Protein 5UFK (pdb70)

Sequence (256 aa):
AEQYHSQVVGIGYIARCMQTIDPENNLKKIREDYQDVLIWAEKNYRFEEILEASKSGKCPNDLDALSRRSLILQELLRLVSSISPFKMKLDLIESQYEKMKQHVNLWKSDYHVLNQLNQLTDYLKNAAPTPKNNFLRAMTSVLQMQIAQYGITEDNEGINQQLFLGLHLLAMANEKIDEQYHLFGYVKDQPEESPFEGILPAEDQKILVKTMIDYAMPKLSSKVLQDKLSALSSSDVLTTLLDSIDRIVKENEKLNA

Radius of gyration: 25.12 Å; Cα contacts (8 Å, |Δi|>4): 231; chains: 1; bounding box: 39×68×70 Å

Nearest PDB structures (foldseek):
  9brc-assembly1_S  TM=9.512E-01  e=1.313E-27  Legionella pneumophila subsp. pneumophila
  6vq6-assembly1_S  TM=9.452E-01  e=6.345E-23  Legionella pneumophila subsp. pneumophila str. Philadelphia 1
  7u8q-assembly1_Q  TM=9.506E-01  e=1.187E-21  Legionella pneumophila
  7u8r-assembly1_S  TM=9.481E-01  e=1.418E-21  Legionella pneumophila
  7u8r-assembly1_R  TM=9.391E-01  e=6.741E-20  Legionella pneumophila

GO terms:
  GO:0005515 protein binding (F, IPI)
  GO:0141159 symbiont-mediated suppression of host phagosome acidification (P, EXP)

Structure (mmCIF, N/CA/C/O backbone):
data_5UFK
#
_entry.id   5UFK
#
_cell.length_a   52.960
_cell.length_b   52.960
_cell.length_c   127.440
_cell.angle_alpha   90.00
_cell.angle_beta   90.00
_cell.angle_gamma   90.00
#
_symmetry.space_group_name_H-M   'P 43'
#
loop_
_entity.id
_entity.type
_entity.pdbx_description
1 polymer 'effector protein SidK'
2 non-polymer GLYCEROL
3 water water
#
loop_
_atom_site.group_PDB
_atom_site.id
_atom_site.type_symbol
_atom_site.label_atom_id
_atom_site.label_alt_id
_atom_site.label_comp_id
_atom_site.label_asym_id
_atom_site.label_entity_id
_atom_site.label_seq_id
_atom_site.pdbx_PDB_ins_code
_atom_site.Cartn_x
_atom_site.Cartn_y
_atom_site.Cartn_z
_atom_site.occupancy
_atom_site.B_iso_or_equiv
_atom_site.auth_seq_id
_atom_site.auth_comp_id
_atom_site.auth_asym_id
_atom_site.auth_atom_id
_atom_site.pdbx_PDB_model_num
ATOM 1 N N . ALA A 1 3 ? 4.663 7.666 49.351 1.00 78.56 0 ALA A N 1
ATOM 2 C CA . ALA A 1 3 ? 5.608 6.680 48.838 1.00 82.90 0 ALA A CA 1
ATOM 3 C C . ALA A 1 3 ? 6.832 7.367 48.246 1.00 84.06 0 ALA A C 1
ATOM 4 O O . ALA A 1 3 ? 7.890 7.419 48.875 1.00 86.38 0 ALA A O 1
ATOM 6 N N . GLU A 1 4 ? 6.682 7.895 47.028 1.00 80.54 16 GLU A N 1
ATOM 7 C CA . GLU A 1 4 ? 7.755 8.670 46.417 1.00 71.98 16 GLU A CA 1
ATOM 8 C C . GLU A 1 4 ? 8.034 9.958 47.178 1.00 65.99 16 GLU A C 1
ATOM 9 O O . GLU A 1 4 ? 9.098 10.558 46.989 1.00 58.92 16 GLU A O 1
ATOM 11 N N . GLN A 1 5 ? 7.099 10.398 48.024 1.00 64.21 17 GLN A N 1
ATOM 12 C CA . GLN A 1 5 ? 7.347 11.562 48.864 1.00 59.99 17 GLN A CA 1
ATOM 13 C C . GLN A 1 5 ? 8.400 11.268 49.924 1.00 54.66 17 GLN A C 1
ATOM 14 O O . GLN A 1 5 ? 9.195 12.150 50.267 1.00 54.13 17 GLN A O 1
ATOM 16 N N . TYR A 1 6 ? 8.428 10.036 50.441 1.00 55.67 18 TYR A N 1
ATOM 17 C CA . TYR A 1 6 ? 9.394 9.675 51.475 1.00 56.17 18 TYR A CA 1
ATOM 18 C C . TYR A 1 6 ? 10.822 9.759 50.951 1.00 56.13 18 TYR A C 1
ATOM 19 O O . TYR A 1 6 ? 11.698 10.350 51.593 1.00 54.60 18 TYR A O 1
ATOM 28 N N . HIS A 1 7 ? 11.081 9.157 49.788 1.00 54.62 19 HIS A N 1
ATOM 29 C CA . HIS A 1 7 ? 12.433 9.181 49.241 1.00 51.82 19 HIS A CA 1
ATOM 30 C C . HIS A 1 7 ? 12.831 10.583 48.796 1.00 48.58 19 HIS A C 1
ATOM 31 O O . HIS A 1 7 ? 14.025 10.909 48.772 1.00 46.74 19 HIS A O 1
ATOM 38 N N . SER A 1 8 ? 11.854 11.426 48.450 1.00 48.43 20 SER A N 1
ATOM 39 C CA . SER A 1 8 ? 12.149 12.834 48.211 1.00 46.49 20 SER A CA 1
ATOM 40 C C . SER A 1 8 ? 12.597 13.528 49.490 1.00 44.51 20 SER A C 1
ATOM 41 O O . SER A 1 8 ? 13.455 14.418 49.442 1.00 39.16 20 SER A O 1
ATOM 44 N N . GLN A 1 9 ? 12.031 13.139 50.637 1.00 45.65 21 GLN A N 1
ATOM 45 C CA . GLN A 1 9 ? 12.510 13.666 51.911 1.00 43.62 21 GLN A CA 1
ATOM 46 C C . GLN A 1 9 ? 13.929 13.195 52.203 1.00 40.88 21 GLN A C 1
ATOM 47 O O . GLN A 1 9 ? 14.746 13.958 52.731 1.00 46.78 21 GLN A O 1
ATOM 53 N N . VAL A 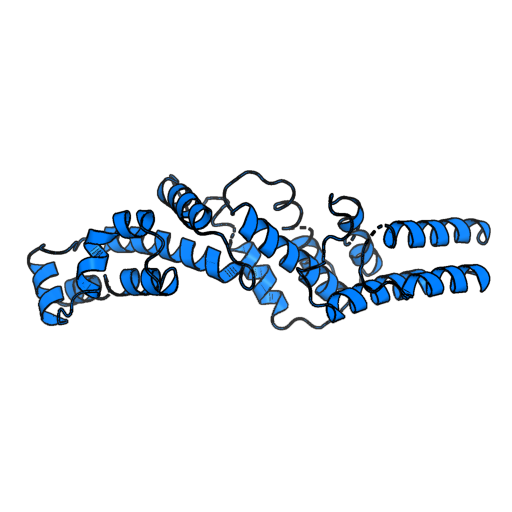1 10 ? 14.234 11.936 51.876 1.00 40.69 22 VAL A N 1
ATOM 54 C CA . VAL A 1 10 ? 15.587 11.417 52.066 1.00 40.37 22 VAL A CA 1
ATOM 55 C C . VAL A 1 10 ? 16.590 12.253 51.280 1.00 39.56 22 VAL A C 1
ATOM 56 O O . VAL A 1 10 ? 17.631 12.664 51.808 1.00 36.42 22 VAL A O 1
ATOM 60 N N . VAL A 1 11 ? 16.288 12.520 50.007 1.00 36.70 23 VAL A N 1
ATOM 61 C CA . VAL A 1 11 ? 17.165 13.355 49.191 1.00 36.50 23 VAL A CA 1
ATOM 62 C C . VAL A 1 11 ? 17.329 14.731 49.823 1.00 40.42 23 VAL A C 1
ATOM 63 O O . VAL A 1 11 ? 18.438 15.279 49.877 1.00 41.00 23 VAL A O 1
ATOM 67 N N . GLY A 1 12 ? 16.236 15.305 50.315 1.00 36.91 24 GLY A N 1
ATOM 68 C CA . GLY A 1 12 ? 16.283 16.605 50.956 1.00 32.90 24 GLY A CA 1
ATOM 69 C C . GLY A 1 12 ? 17.158 16.614 52.192 1.00 31.41 24 GLY A C 1
ATOM 70 O O . GLY A 1 12 ? 17.957 17.528 52.392 1.00 29.24 24 GLY A O 1
ATOM 82 N N . ILE A 1 14 ? 19.533 14.461 52.936 1.00 39.44 26 ILE A N 1
ATOM 83 C CA . ILE A 1 14 ? 20.907 14.232 52.509 1.00 36.84 26 ILE A CA 1
ATOM 84 C C . ILE A 1 14 ? 21.544 15.563 52.118 1.00 37.80 26 ILE A C 1
ATOM 85 O O . ILE A 1 14 ? 22.647 15.885 52.563 1.00 36.47 26 ILE A O 1
ATOM 90 N N . GLY A 1 15 ? 20.836 16.341 51.296 1.00 35.12 27 GLY A N 1
ATOM 91 C CA . GLY A 1 15 ? 21.355 17.638 50.894 1.00 35.31 27 GLY A CA 1
ATOM 92 C C . GLY A 1 15 ? 21.469 18.611 52.053 1.00 36.37 27 GLY A C 1
ATOM 93 O O . GLY A 1 15 ? 22.418 19.399 52.123 1.00 32.14 27 GLY A O 1
ATOM 94 N N . TYR A 1 16 ? 20.505 18.574 52.976 1.00 26.11 28 TYR A N 1
ATOM 95 C CA . TYR A 1 16 ? 20.546 19.467 54.131 1.00 27.80 28 TYR A CA 1
ATOM 96 C C . TYR A 1 16 ? 21.779 19.198 54.985 1.00 28.98 28 TYR A C 1
ATOM 97 O O . TYR A 1 16 ? 22.433 20.135 55.459 1.00 26.51 28 TYR A O 1
ATOM 106 N N . ILE A 1 17 ? 22.114 17.920 55.186 1.00 28.01 29 ILE A N 1
ATOM 107 C CA . ILE A 1 17 ? 23.318 17.566 55.934 1.00 30.35 29 ILE A CA 1
ATOM 108 C C . ILE A 1 17 ? 24.557 18.082 55.216 1.00 31.85 29 ILE A C 1
ATOM 109 O O . ILE A 1 17 ? 25.454 18.672 55.830 1.00 31.50 29 ILE A O 1
ATOM 114 N N . ALA A 1 18 ? 24.624 17.865 53.900 1.00 29.86 30 ALA A N 1
ATOM 115 C CA . ALA A 1 18 ? 25.778 18.323 53.137 1.00 27.16 30 ALA A CA 1
ATOM 116 C C . ALA A 1 18 ? 25.916 19.837 53.201 1.00 29.43 30 ALA A C 1
ATOM 117 O O . ALA A 1 18 ? 27.023 20.359 53.374 1.00 28.74 30 ALA A O 1
ATOM 119 N N . ARG A 1 19 ? 24.801 20.560 53.063 1.00 31.03 31 ARG A N 1
ATOM 120 C CA . ARG A 1 19 ? 24.855 22.017 53.132 1.00 30.60 31 ARG A CA 1
ATOM 121 C C . ARG A 1 19 ? 25.302 22.482 54.512 1.00 28.81 31 ARG A C 1
ATOM 122 O O . ARG A 1 19 ? 26.036 23.470 54.635 1.00 27.00 31 ARG A O 1
ATOM 130 N N . CYS A 1 20 ? 24.882 21.771 55.560 1.00 31.64 32 CYS A N 1
ATOM 131 C CA . CYS A 1 20 ? 25.372 22.065 56.902 1.00 29.06 32 CYS A CA 1
ATOM 132 C C . CYS A 1 20 ? 26.884 21.889 56.975 1.00 32.55 32 CYS A C 1
ATOM 133 O O . CYS A 1 20 ? 27.597 22.744 57.513 1.00 27.87 32 CYS A O 1
ATOM 136 N N . MET A 1 21 ? 27.394 20.787 56.415 1.00 30.22 33 MET A N 1
ATOM 137 C CA . MET A 1 21 ? 28.835 20.558 56.414 1.00 32.94 33 MET A CA 1
ATOM 138 C C . MET A 1 21 ? 29.561 21.626 55.605 1.00 36.78 33 MET A C 1
ATOM 139 O O . MET A 1 21 ? 30.627 22.105 56.009 1.00 40.58 33 MET A O 1
ATOM 144 N N . GLN A 1 22 ? 28.993 22.017 54.460 1.00 33.40 34 GLN A N 1
ATOM 145 C CA . GLN A 1 22 ? 29.610 23.059 53.645 1.00 34.23 34 GLN A CA 1
ATOM 146 C C . GLN A 1 22 ? 29.613 24.405 54.358 1.00 36.97 34 GLN A C 1
ATOM 147 O O . GLN A 1 22 ? 30.545 25.198 54.175 1.00 40.28 34 GLN A O 1
ATOM 153 N N . THR A 1 23 ? 28.583 24.685 55.159 1.00 29.93 35 THR A N 1
ATOM 154 C CA . THR A 1 23 ? 28.556 25.936 55.910 1.00 31.03 35 THR A CA 1
ATOM 155 C C . THR A 1 23 ? 29.593 25.921 57.027 1.00 37.89 35 THR A C 1
ATOM 156 O O . THR A 1 23 ? 30.262 26.931 57.275 1.00 34.88 35 THR A O 1
ATOM 160 N N . ILE A 1 24 ? 29.747 24.780 57.701 1.00 39.61 36 ILE A N 1
ATOM 161 C CA . ILE A 1 24 ? 30.727 24.673 58.776 1.00 36.65 36 ILE A CA 1
ATOM 162 C C . ILE A 1 24 ? 32.145 24.737 58.224 1.00 40.17 36 ILE A C 1
ATOM 163 O O . ILE A 1 24 ? 33.012 25.420 58.781 1.00 35.35 36 ILE A O 1
ATOM 168 N N . ASP A 1 25 ? 32.401 24.035 57.120 1.00 39.20 37 ASP A N 1
ATOM 169 C CA . ASP A 1 25 ? 33.759 23.711 56.681 1.00 39.21 37 ASP A CA 1
ATOM 170 C C . ASP A 1 25 ? 33.840 23.791 55.161 1.00 39.09 37 ASP A C 1
ATOM 171 O O . ASP A 1 25 ? 34.000 22.776 54.474 1.00 39.39 37 ASP A O 1
ATOM 176 N N . PRO A 1 26 ? 33.739 24.999 54.596 1.00 39.70 38 PRO A N 1
ATOM 177 C CA . PRO A 1 26 ? 33.754 25.118 53.128 1.00 41.71 38 PRO A CA 1
ATOM 178 C C . PRO A 1 26 ? 35.078 24.730 52.494 1.00 46.95 38 PRO A C 1
ATOM 179 O O . PRO A 1 26 ? 35.090 24.357 51.314 1.00 45.64 38 PRO A O 1
ATOM 183 N N . GLU A 1 27 ? 36.186 24.792 53.230 1.00 47.13 39 GLU A N 1
ATOM 184 C CA . GLU A 1 27 ? 37.503 24.500 52.683 1.00 46.50 39 GLU A CA 1
ATOM 185 C C . GLU A 1 27 ? 37.942 23.060 52.925 1.00 46.73 39 GLU A C 1
ATOM 186 O O . GLU A 1 27 ? 39.100 22.724 52.652 1.00 47.52 39 GLU A O 1
ATOM 192 N N . ASN A 1 28 ? 37.049 22.208 53.439 1.00 45.23 40 ASN A N 1
ATOM 193 C CA . ASN A 1 28 ? 37.307 20.773 53.591 1.00 52.99 40 ASN A CA 1
ATOM 194 C C . ASN A 1 28 ? 38.476 20.500 54.537 1.00 55.98 40 ASN A C 1
ATOM 195 O O . ASN A 1 28 ? 39.379 19.719 54.232 1.00 61.32 40 ASN A O 1
ATOM 200 N N . ASN A 1 29 ? 38.445 21.137 55.706 1.00 51.72 41 ASN A N 1
ATOM 201 C CA . ASN A 1 29 ? 39.505 20.966 56.693 1.00 46.79 41 ASN A CA 1
ATOM 202 C C . ASN A 1 29 ? 39.173 19.947 57.773 1.00 44.37 41 ASN A C 1
ATOM 203 O O . ASN A 1 29 ? 40.093 19.358 58.349 1.00 49.76 41 ASN A O 1
ATOM 208 N N . LEU A 1 30 ? 37.891 19.719 58.063 1.00 42.81 42 LEU A N 1
ATOM 209 C CA . LEU A 1 30 ? 37.487 18.841 59.165 1.00 43.96 42 LEU A CA 1
ATOM 210 C C . LEU A 1 30 ? 37.380 17.409 58.650 1.00 41.35 42 LEU A C 1
ATOM 211 O O . LEU A 1 30 ? 36.294 16.862 58.445 1.00 40.93 42 LEU A O 1
ATOM 216 N N . LYS A 1 31 ? 38.548 16.787 58.461 1.00 43.04 43 LYS A N 1
ATOM 217 C CA . LYS A 1 31 ? 38.599 15.461 57.852 1.00 48.45 43 LYS A CA 1
ATOM 218 C C . LYS A 1 31 ? 37.901 14.416 58.715 1.00 50.68 43 LYS A C 1
ATOM 219 O O . LYS A 1 31 ? 37.278 13.486 58.190 1.00 50.97 43 LYS A O 1
ATOM 225 N N . LYS A 1 32 ? 37.994 14.547 60.042 1.00 52.51 44 LYS A N 1
ATOM 226 C CA . LYS A 1 32 ? 37.397 13.544 60.920 1.00 51.27 44 LYS A CA 1
ATOM 227 C C . LYS A 1 32 ? 35.874 13.605 60.886 1.00 46.94 44 LYS A C 1
ATOM 228 O O . LYS A 1 32 ? 35.208 12.565 60.824 1.00 48.48 44 LYS A O 1
ATOM 234 N N . ILE A 1 33 ? 35.303 14.811 60.923 1.00 43.30 45 ILE A N 1
ATOM 235 C CA . ILE A 1 33 ? 33.849 14.936 60.889 1.00 40.88 45 ILE A CA 1
ATOM 236 C C . ILE A 1 33 ? 33.309 14.515 59.527 1.00 43.05 45 ILE A C 1
ATOM 237 O O . ILE A 1 33 ? 32.300 13.804 59.438 1.00 43.18 45 ILE A O 1
ATOM 242 N N . ARG A 1 34 ? 33.967 14.947 58.448 1.00 41.26 46 ARG A N 1
ATOM 243 C CA . ARG A 1 34 ? 33.546 14.538 57.112 1.00 40.58 46 ARG A CA 1
ATOM 244 C C . ARG A 1 34 ? 33.669 13.033 56.924 1.00 44.80 46 ARG A C 1
ATOM 245 O O . ARG A 1 34 ? 32.886 12.435 56.179 1.00 44.36 46 ARG A O 1
ATOM 253 N N . GLU A 1 35 ? 34.639 12.408 57.594 1.00 50.87 47 GLU A N 1
ATOM 254 C CA . GLU A 1 35 ? 34.758 10.955 57.559 1.00 56.74 47 GLU A CA 1
ATOM 255 C C . GLU A 1 35 ? 33.525 10.288 58.158 1.00 55.31 47 GLU A C 1
ATOM 256 O O . GLU A 1 35 ? 33.060 9.257 57.657 1.00 50.59 47 GLU A O 1
ATOM 262 N N . ASP A 1 36 ? 32.973 10.873 59.226 1.00 52.97 48 ASP A N 1
ATOM 263 C CA . ASP A 1 36 ? 31.773 10.318 59.844 1.00 54.68 48 ASP A CA 1
ATOM 264 C C . ASP A 1 36 ? 30.557 10.439 58.936 1.00 51.29 48 ASP A C 1
ATOM 265 O O . ASP A 1 36 ? 29.617 9.645 59.054 1.00 53.25 48 ASP A O 1
ATOM 270 N N . TYR A 1 37 ? 30.554 11.415 58.029 1.00 46.47 49 TYR A N 1
ATOM 271 C CA . TYR A 1 37 ? 29.403 11.694 57.180 1.00 46.50 49 TYR A CA 1
ATOM 272 C C . TYR A 1 37 ? 29.659 11.389 55.709 1.00 46.72 49 TYR A C 1
ATOM 273 O O . TYR A 1 37 ? 28.865 11.805 54.859 1.00 50.61 49 TYR A O 1
ATOM 282 N N . GLN A 1 38 ? 30.739 10.672 55.384 1.00 48.02 50 GLN A N 1
ATOM 283 C CA . GLN A 1 38 ? 31.104 10.500 53.979 1.00 50.15 50 GLN A CA 1
ATOM 284 C C . GLN A 1 38 ? 30.061 9.707 53.204 1.00 44.69 50 GLN A C 1
ATOM 285 O O . GLN A 1 38 ? 29.912 9.908 51.993 1.00 46.72 50 GLN A O 1
ATOM 291 N N . ASP A 1 39 ? 29.331 8.810 53.870 1.00 40.07 51 ASP A N 1
ATOM 292 C CA . ASP A 1 39 ? 28.264 8.085 53.191 1.00 43.17 51 ASP A CA 1
ATOM 293 C C . ASP A 1 39 ? 27.127 9.004 52.760 1.00 43.88 51 ASP A C 1
ATOM 294 O O . ASP A 1 39 ? 26.388 8.660 51.832 1.00 51.29 51 ASP A O 1
ATOM 299 N N . VAL A 1 40 ? 26.976 10.159 53.404 1.00 35.98 52 VAL A N 1
ATOM 300 C CA . VAL A 1 40 ? 25.971 11.142 53.005 1.00 32.61 52 VAL A CA 1
ATOM 301 C C . VAL A 1 40 ? 26.554 12.173 52.047 1.00 33.57 52 VAL A C 1
ATOM 302 O O . VAL A 1 40 ? 25.956 12.487 51.014 1.00 32.34 52 VAL A O 1
ATOM 306 N N . LEU A 1 41 ? 27.735 12.705 52.375 1.00 33.75 53 LEU A N 1
ATOM 307 C CA . LEU A 1 41 ? 28.293 13.821 51.617 1.00 31.16 53 LEU A CA 1
ATOM 308 C C . LEU A 1 41 ? 28.607 13.439 50.177 1.00 37.38 53 LEU A C 1
ATOM 309 O O . LEU A 1 41 ? 28.572 14.298 49.290 1.00 36.57 53 LEU A O 1
ATOM 314 N N . ILE A 1 42 ? 28.914 12.163 49.923 1.00 39.69 54 ILE A N 1
ATOM 315 C CA . ILE A 1 42 ? 29.357 11.757 48.592 1.00 41.37 54 ILE A CA 1
ATOM 316 C C . ILE A 1 42 ? 28.281 12.034 47.548 1.00 42.81 54 ILE A C 1
ATOM 317 O O . ILE A 1 42 ? 28.593 12.352 46.393 1.00 40.90 54 ILE A O 1
ATOM 322 N N . TRP A 1 43 ? 27.006 11.953 47.935 1.00 43.77 55 TRP A N 1
ATOM 323 C CA . TRP A 1 43 ? 25.916 12.150 46.989 1.00 47.00 55 TRP A CA 1
ATOM 324 C C . TRP A 1 43 ? 25.704 13.612 46.625 1.00 46.25 55 TRP A C 1
ATOM 325 O O . TRP A 1 43 ? 24.990 13.893 45.657 1.00 39.12 55 TRP A O 1
ATOM 336 N N . ALA A 1 44 ? 26.308 14.542 47.362 1.00 46.54 56 ALA A N 1
ATOM 337 C CA . ALA A 1 44 ? 26.160 15.959 47.076 1.00 45.61 56 ALA A CA 1
ATOM 338 C C . ALA A 1 44 ? 27.391 16.592 46.449 1.00 43.83 56 ALA A C 1
ATOM 339 O O . ALA A 1 44 ? 27.262 17.643 45.815 1.00 44.83 56 ALA A O 1
ATOM 341 N N . GLU A 1 45 ? 28.572 15.999 46.613 1.00 46.55 57 GLU A N 1
ATOM 342 C CA . GLU A 1 45 ? 29.782 16.549 46.018 1.00 56.32 57 GLU A CA 1
ATOM 343 C C . GLU A 1 45 ? 30.083 15.962 44.645 1.00 56.85 57 GLU A C 1
ATOM 344 O O . GLU A 1 45 ? 31.040 16.397 43.996 1.00 56.56 57 GLU A O 1
ATOM 350 N N . LYS A 1 46 ? 29.293 14.996 44.189 1.00 58.04 58 LYS A N 1
ATOM 351 C CA . LYS A 1 46 ? 29.290 14.566 42.801 1.00 60.07 58 LYS A CA 1
ATOM 352 C C . LYS A 1 46 ? 28.024 15.088 42.133 1.00 58.54 58 LYS A C 1
ATOM 353 O O . LYS A 1 46 ? 27.001 15.301 42.791 1.00 59.31 58 LYS A O 1
ATOM 357 N N . ASN A 1 47 ? 28.100 15.295 40.820 1.00 54.97 59 ASN A N 1
ATOM 358 C CA . ASN A 1 47 ? 27.021 15.965 40.103 1.00 58.90 59 ASN A CA 1
ATOM 359 C C . ASN A 1 47 ? 25.846 15.030 39.837 1.00 58.14 59 ASN A C 1
ATOM 360 O O . ASN A 1 47 ? 25.364 14.939 38.703 1.00 56.83 59 ASN A O 1
ATOM 365 N N . TYR A 1 48 ? 25.377 14.331 40.867 1.00 55.97 60 TYR A N 1
ATOM 366 C CA . TYR A 1 48 ? 24.173 13.526 40.725 1.00 55.15 60 TYR A CA 1
ATOM 367 C C . TYR A 1 48 ? 22.965 14.429 40.525 1.00 52.66 60 TYR A C 1
ATOM 368 O O . TYR A 1 48 ? 22.857 15.494 41.140 1.00 51.35 60 TYR A O 1
ATOM 377 N N . ARG A 1 49 ? 22.054 14.006 39.656 1.00 51.34 61 ARG A N 1
ATOM 378 C CA . ARG A 1 49 ? 20.796 14.719 39.538 1.00 52.39 61 ARG A CA 1
ATOM 379 C C . ARG A 1 49 ? 19.821 14.226 40.607 1.00 50.08 61 ARG A C 1
ATOM 380 O O . ARG A 1 49 ? 20.047 13.212 41.273 1.00 44.38 61 ARG A O 1
ATOM 388 N N . PHE A 1 50 ? 18.727 14.973 40.776 1.00 49.61 62 PHE A N 1
ATOM 389 C CA . PHE A 1 50 ? 17.741 14.621 41.793 1.00 46.85 62 PHE A CA 1
ATOM 390 C C . PHE A 1 50 ? 17.187 13.220 41.564 1.00 44.83 62 PHE A C 1
ATOM 391 O O . PHE A 1 50 ? 17.109 12.411 42.497 1.00 39.95 62 PHE A O 1
ATOM 399 N N . GLU A 1 51 ? 16.795 12.914 40.323 1.00 43.00 63 GLU A N 1
ATOM 400 C CA . GLU A 1 51 ? 16.233 11.600 40.029 1.00 44.81 63 GLU A CA 1
ATOM 401 C C . GLU A 1 51 ? 17.213 10.480 40.359 1.00 46.69 63 GLU A C 1
ATOM 402 O O . GLU A 1 51 ? 16.793 9.383 40.744 1.00 48.52 63 GLU A O 1
ATOM 404 N N . GLU A 1 52 ? 18.516 10.740 40.230 1.00 47.00 64 GLU A N 1
ATOM 405 C CA . GLU A 1 52 ? 19.505 9.706 40.515 1.00 53.39 64 GLU A CA 1
ATOM 406 C C . GLU A 1 52 ? 19.608 9.437 42.011 1.00 52.44 64 GLU A C 1
ATOM 407 O O . GLU A 1 52 ? 19.698 8.278 42.432 1.00 57.11 64 GLU A O 1
ATOM 413 N N . ILE A 1 53 ? 19.601 10.491 42.830 1.00 50.11 65 ILE A N 1
ATOM 414 C CA . ILE A 1 53 ? 19.606 10.289 44.276 1.00 48.48 65 ILE A CA 1
ATOM 415 C C . ILE A 1 53 ? 18.277 9.699 44.728 1.00 49.02 65 ILE A C 1
ATOM 416 O O . ILE A 1 53 ? 18.229 8.870 45.645 1.00 47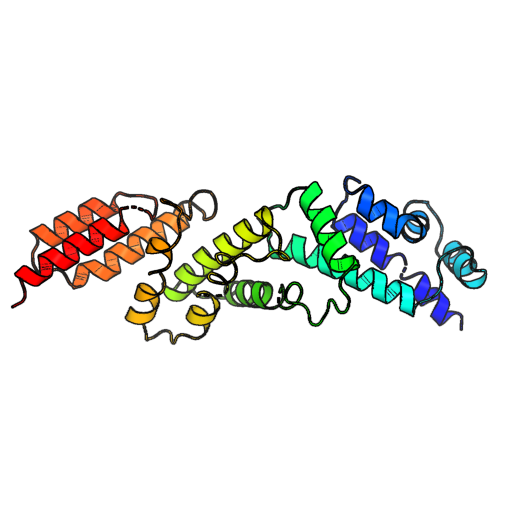.09 65 ILE A O 1
ATOM 421 N N . LEU A 1 54 ? 17.180 10.111 44.088 1.00 47.67 66 LEU A N 1
ATOM 422 C CA . LEU A 1 54 ? 15.879 9.533 44.405 1.00 47.24 66 LEU A CA 1
ATOM 423 C C . LEU A 1 54 ? 15.877 8.029 44.160 1.00 53.63 66 LEU A C 1
ATOM 424 O O . LEU A 1 54 ? 15.392 7.256 44.996 1.00 57.45 66 LEU A O 1
ATOM 429 N N . GLU A 1 55 ? 16.428 7.594 43.024 1.00 54.97 67 GLU A N 1
ATOM 430 C CA . GLU A 1 55 ? 16.528 6.166 42.743 1.00 56.15 67 GLU A CA 1
ATOM 431 C C . GLU A 1 55 ? 17.495 5.479 43.700 1.00 55.52 67 GLU A C 1
ATOM 432 O O . GLU A 1 55 ? 17.251 4.345 44.128 1.00 53.93 67 GLU A O 1
ATOM 438 N N . ALA A 1 56 ? 18.597 6.151 44.047 1.00 51.27 68 ALA A N 1
ATOM 439 C CA . ALA A 1 56 ? 19.547 5.575 44.993 1.00 48.53 68 ALA A CA 1
ATOM 440 C C . ALA A 1 56 ? 18.901 5.313 46.347 1.00 49.80 68 ALA A C 1
ATOM 441 O O . ALA A 1 56 ? 19.247 4.337 47.023 1.00 53.29 68 ALA A O 1
ATOM 443 N N . SER A 1 57 ? 17.957 6.163 46.756 1.00 45.31 69 SER A N 1
ATOM 444 C CA . SER A 1 57 ? 17.244 5.929 48.006 1.00 50.38 69 SER A CA 1
ATOM 445 C C . SER A 1 57 ? 16.222 4.808 47.863 1.00 57.75 69 SER A C 1
ATOM 446 O O . SER A 1 57 ? 16.058 3.997 48.782 1.00 61.58 69 SER A O 1
ATOM 449 N N . LYS A 1 58 ? 15.526 4.750 46.723 1.00 58.15 70 LYS A N 1
ATOM 450 C CA . LYS A 1 58 ? 14.574 3.668 46.494 1.00 58.37 70 LYS A CA 1
ATOM 451 C C . LYS A 1 58 ? 15.264 2.312 46.474 1.00 59.96 70 LYS A C 1
ATOM 452 O O . LYS A 1 58 ? 14.690 1.316 46.929 1.00 60.69 70 LYS A O 1
ATOM 458 N N . SER A 1 59 ? 16.491 2.251 45.958 1.00 60.42 71 SER A N 1
ATOM 459 C CA . SER A 1 59 ? 17.227 1.000 45.836 1.00 61.57 71 SER A CA 1
ATOM 460 C C . SER A 1 59 ? 18.237 0.787 46.957 1.00 61.08 71 SER A C 1
ATOM 461 O O . SER A 1 59 ? 18.931 -0.235 46.961 1.00 60.41 71 SER A O 1
ATOM 464 N N . GLY A 1 60 ? 18.343 1.722 47.898 1.00 61.67 72 GLY A N 1
ATOM 465 C CA . GLY A 1 60 ? 19.215 1.548 49.041 1.00 60.17 72 GLY A CA 1
ATOM 466 C C . GLY A 1 60 ? 20.685 1.800 48.793 1.00 58.88 72 GLY A C 1
ATOM 467 O O . GLY A 1 60 ? 21.502 1.493 49.670 1.00 58.60 72 GLY A O 1
ATOM 468 N N . LYS A 1 61 ? 21.055 2.348 47.632 1.00 57.86 73 LYS A N 1
ATOM 469 C CA . LYS A 1 61 ? 22.460 2.635 47.361 1.00 56.69 73 LYS A CA 1
ATOM 470 C C . LYS A 1 61 ? 22.984 3.797 48.196 1.00 55.81 73 LYS A C 1
ATOM 471 O O . LYS A 1 61 ? 24.203 3.936 48.347 1.00 57.18 73 LYS A O 1
ATOM 473 N N . CYS A 1 62 ? 22.100 4.630 48.729 1.00 50.99 74 CYS A N 1
ATOM 474 C CA . CYS A 1 62 ? 22.434 5.687 49.667 1.00 55.13 74 CYS A CA 1
ATOM 475 C C . CYS A 1 62 ? 21.728 5.417 50.989 1.00 54.86 74 CYS A C 1
ATOM 476 O O . CYS A 1 62 ? 20.759 4.649 51.034 1.00 56.88 74 CYS A O 1
ATOM 479 N N . PRO A 1 63 ? 22.195 6.008 52.089 1.00 53.58 75 PRO A N 1
ATOM 480 C CA . PRO A 1 63 ? 21.461 5.870 53.354 1.00 46.95 75 PRO A CA 1
ATOM 481 C C . PRO A 1 63 ? 20.055 6.433 53.212 1.00 47.70 75 PRO A C 1
ATOM 482 O O . PRO A 1 63 ? 19.865 7.571 52.778 1.00 46.58 75 PRO A O 1
ATOM 486 N N . ASN A 1 64 ? 19.059 5.613 53.561 1.00 51.00 76 ASN A N 1
ATOM 487 C CA . ASN A 1 64 ? 17.669 5.960 53.299 1.00 53.64 76 ASN A CA 1
ATOM 488 C C . ASN A 1 64 ? 16.759 5.786 54.509 1.00 55.91 76 ASN A C 1
ATOM 489 O O . ASN A 1 64 ? 15.533 5.800 54.349 1.00 56.71 76 ASN A O 1
ATOM 494 N N . ASP A 1 65 ? 17.314 5.608 55.706 1.00 54.91 77 ASP A N 1
ATOM 495 C CA . ASP A 1 65 ? 16.512 5.660 56.923 1.00 51.15 77 ASP A CA 1
ATOM 496 C C . ASP A 1 65 ? 16.362 7.123 57.315 1.00 49.28 77 ASP A C 1
ATOM 497 O O . ASP A 1 65 ? 17.315 7.745 57.797 1.00 47.44 77 ASP A O 1
ATOM 502 N N . LEU A 1 66 ? 15.167 7.678 57.096 1.00 50.45 78 LEU A N 1
ATOM 503 C CA . LEU A 1 66 ? 14.966 9.109 57.299 1.00 48.60 78 LEU A CA 1
ATOM 504 C C . LEU A 1 66 ? 15.120 9.494 58.766 1.00 52.25 78 LEU A C 1
ATOM 505 O O . LEU A 1 66 ? 15.657 10.565 59.076 1.00 49.75 78 LEU A O 1
ATOM 510 N N . ASP A 1 67 ? 14.660 8.638 59.682 1.00 55.80 79 ASP A N 1
ATOM 511 C CA . ASP A 1 67 ? 14.797 8.940 61.103 1.00 57.74 79 ASP A CA 1
ATOM 512 C C . ASP A 1 67 ? 16.260 8.963 61.525 1.00 52.40 79 ASP A C 1
ATOM 513 O O . ASP A 1 67 ? 16.679 9.845 62.284 1.00 51.28 79 ASP A O 1
ATOM 518 N N . ALA A 1 68 ? 17.054 8.004 61.041 1.00 51.98 80 ALA A N 1
ATOM 519 C CA . ALA A 1 68 ? 18.471 7.980 61.388 1.00 47.62 80 ALA A CA 1
ATOM 520 C C . ALA A 1 68 ? 19.206 9.175 60.794 1.00 47.16 80 ALA A C 1
ATOM 521 O O . ALA A 1 68 ? 20.093 9.747 61.438 1.00 47.48 80 ALA A O 1
ATOM 523 N N . LEU A 1 69 ? 18.850 9.567 59.568 1.00 47.47 81 LEU A N 1
ATOM 524 C CA . LEU A 1 69 ? 19.489 10.723 58.948 1.00 44.13 81 LEU A CA 1
ATOM 525 C C . LEU A 1 69 ? 19.183 12.003 59.715 1.00 41.47 81 LEU A C 1
ATOM 526 O O . LEU A 1 69 ? 20.053 12.870 59.858 1.00 38.15 81 LEU A O 1
ATOM 531 N N . SER A 1 70 ? 17.953 12.138 60.219 1.00 44.03 82 SER A N 1
ATOM 532 C CA . SER A 1 70 ? 17.593 13.333 60.974 1.00 44.14 82 SER A CA 1
ATOM 533 C C . SER A 1 70 ? 18.394 13.435 62.266 1.00 42.87 82 SER A C 1
ATOM 534 O O . SER A 1 70 ? 18.877 14.518 62.616 1.00 42.67 82 SER A O 1
ATOM 537 N N . ARG A 1 71 ? 18.549 12.320 62.985 1.00 42.53 83 ARG A N 1
ATOM 538 C CA . ARG A 1 71 ? 19.340 12.346 64.212 1.00 45.16 83 ARG A CA 1
ATOM 539 C C . ARG A 1 71 ? 20.777 12.766 63.928 1.00 47.77 83 ARG A C 1
ATOM 540 O O . ARG A 1 71 ? 21.341 13.601 64.646 1.00 41.67 83 ARG A O 1
ATOM 548 N N . ARG A 1 72 ? 21.381 12.210 62.874 1.00 45.90 84 ARG A N 1
ATOM 549 C CA . ARG A 1 72 ? 22.730 12.619 62.498 1.00 41.21 84 ARG A CA 1
ATOM 550 C C . ARG A 1 72 ? 22.771 14.082 62.081 1.00 38.59 84 ARG A C 1
ATOM 551 O O . ARG A 1 72 ? 23.769 14.772 62.326 1.00 34.17 84 ARG A O 1
ATOM 559 N N . SER A 1 73 ? 21.697 14.574 61.459 1.00 38.30 85 SER A N 1
ATOM 560 C CA . SER A 1 73 ? 21.659 15.966 61.020 1.00 35.45 85 SER A CA 1
ATOM 561 C C . SER A 1 73 ? 21.615 16.924 62.207 1.00 34.22 85 SER A C 1
ATOM 562 O O . SER A 1 73 ? 22.315 17.944 62.217 1.00 29.75 85 SER A O 1
ATOM 565 N N . LEU A 1 74 ? 20.800 16.610 63.217 1.00 35.18 86 LEU A N 1
ATOM 566 C CA . LEU A 1 74 ? 20.675 17.496 64.371 1.00 34.94 86 LEU A CA 1
ATOM 567 C C . LEU A 1 74 ? 22.011 17.675 65.081 1.00 32.09 86 LEU A C 1
ATOM 568 O O . LEU A 1 74 ? 22.352 18.787 65.502 1.00 30.08 86 LEU A O 1
ATOM 573 N N . ILE A 1 75 ? 22.785 16.594 65.210 1.00 31.41 87 ILE A N 1
ATOM 574 C CA . ILE A 1 75 ? 24.118 16.688 65.803 1.00 36.91 87 ILE A CA 1
ATOM 575 C C . ILE A 1 75 ? 24.970 17.694 65.038 1.00 37.91 87 ILE A C 1
ATOM 576 O O . ILE A 1 75 ? 25.577 18.598 65.625 1.00 36.13 87 ILE A O 1
ATOM 581 N N . LEU A 1 76 ? 25.024 17.553 63.711 1.00 36.11 88 LEU A N 1
ATOM 582 C CA . LEU A 1 76 ? 25.803 18.485 62.903 1.00 37.30 88 LEU A CA 1
ATOM 583 C C . LEU A 1 76 ? 25.228 19.895 62.967 1.00 30.37 88 LEU A C 1
ATOM 584 O O . LEU A 1 76 ? 25.979 20.875 62.905 1.00 25.95 88 LEU A O 1
ATOM 589 N N . GLN A 1 77 ? 23.906 20.015 63.095 1.00 31.06 89 GLN A N 1
ATOM 590 C CA . GLN A 1 77 ? 23.293 21.331 63.238 1.00 35.75 89 GLN A CA 1
ATOM 591 C C . GLN A 1 77 ? 23.685 21.976 64.562 1.00 34.13 89 GLN A C 1
ATOM 592 O O . GLN A 1 77 ? 23.878 23.196 64.634 1.00 27.77 89 GLN A O 1
ATOM 598 N N . GLU A 1 78 ? 23.819 21.172 65.618 1.00 30.77 90 GLU A N 1
ATOM 599 C CA . GLU A 1 78 ? 24.262 21.713 66.897 1.00 33.31 90 GLU A CA 1
ATOM 600 C C . GLU A 1 78 ? 25.716 22.161 66.837 1.00 38.60 90 GLU A C 1
ATOM 601 O O . GLU A 1 78 ? 26.084 23.156 67.474 1.00 33.58 90 GLU A O 1
ATOM 607 N N . LEU A 1 79 ? 26.550 21.450 66.072 1.00 31.58 91 LEU A N 1
ATOM 608 C CA . LEU A 1 79 ? 27.934 21.876 65.896 1.00 29.73 91 LEU A CA 1
ATOM 609 C C . LEU A 1 79 ? 28.009 23.187 65.124 1.00 32.35 91 LEU A C 1
ATOM 610 O O . LEU A 1 79 ? 28.855 24.041 65.419 1.00 32.87 91 LEU A O 1
ATOM 615 N N . LEU A 1 80 ? 27.138 23.363 64.128 1.00 30.19 92 LEU A N 1
ATOM 616 C CA . LEU A 1 80 ? 27.108 24.627 63.401 1.00 33.58 92 LEU A CA 1
ATOM 617 C C . LEU A 1 80 ? 26.628 25.761 64.299 1.00 29.14 92 LEU A C 1
ATOM 618 O O . LEU A 1 80 ? 27.139 26.885 64.215 1.00 30.86 92 LEU A O 1
ATOM 623 N N . ARG A 1 81 ? 25.648 25.486 65.164 1.00 28.84 93 ARG A N 1
ATOM 624 C CA . ARG A 1 81 ? 25.178 26.513 66.087 1.00 31.97 93 ARG A CA 1
ATOM 625 C C . ARG A 1 81 ? 26.285 26.938 67.043 1.00 32.14 93 ARG A C 1
ATOM 626 O O . ARG A 1 81 ? 26.401 28.121 67.381 1.00 35.10 93 ARG A O 1
ATOM 634 N N . LEU A 1 82 ? 27.115 25.990 67.481 1.00 33.39 94 LEU A N 1
ATOM 635 C CA . LEU A 1 82 ? 28.248 26.335 68.335 1.00 35.35 94 LEU A CA 1
ATOM 636 C C . LEU A 1 82 ? 29.197 27.292 67.622 1.00 36.29 94 LEU A C 1
ATOM 637 O O . LEU A 1 82 ? 29.618 28.306 68.190 1.00 30.20 94 LEU A O 1
ATOM 642 N N . VAL A 1 83 ? 29.532 26.991 66.365 1.00 38.20 95 VAL A N 1
ATOM 643 C CA . VAL A 1 83 ? 30.419 27.859 65.597 1.00 34.16 95 VAL A CA 1
ATOM 644 C C . VAL A 1 83 ? 29.762 29.212 65.339 1.00 30.78 95 VAL A C 1
ATOM 645 O O . VAL A 1 83 ? 30.424 30.257 65.377 1.00 30.83 95 VAL A O 1
ATOM 649 N N . SER A 1 84 ? 28.452 29.220 65.087 1.00 27.21 96 SER A N 1
ATOM 650 C CA . SER A 1 84 ? 27.765 30.472 64.781 1.00 29.89 96 SER A CA 1
ATOM 651 C C . SER A 1 84 ? 27.562 31.329 66.024 1.00 28.32 96 SER A C 1
ATOM 652 O O . SER A 1 84 ? 27.639 32.561 65.949 1.00 30.74 96 SER A O 1
ATOM 655 N N . SER A 1 85 ? 27.298 30.699 67.172 1.00 30.17 97 SER A N 1
ATOM 656 C CA . SER A 1 85 ? 26.944 31.442 68.377 1.00 27.17 97 SER A CA 1
ATOM 657 C C . SER A 1 85 ? 28.135 32.153 69.007 1.00 25.37 97 SER A C 1
ATOM 658 O O . SER A 1 85 ? 27.935 33.089 69.789 1.00 27.20 97 SER A O 1
ATOM 661 N N . ILE A 1 86 ? 29.363 31.728 68.697 1.00 26.37 98 ILE A N 1
ATOM 662 C CA . ILE A 1 86 ? 30.560 32.348 69.262 1.00 33.37 98 ILE A CA 1
ATOM 663 C C . ILE A 1 86 ? 31.156 33.412 68.353 1.00 35.20 98 ILE A C 1
ATOM 664 O O . ILE A 1 86 ? 32.031 34.171 68.803 1.00 34.18 98 ILE A O 1
ATOM 669 N N . SER A 1 87 ? 30.728 33.483 67.095 1.00 36.64 99 SER A N 1
ATOM 670 C CA . SER A 1 87 ? 31.158 34.529 66.169 1.00 38.91 99 SER A CA 1
ATOM 671 C C . SER A 1 87 ? 30.899 35.898 66.797 1.00 33.60 99 SER A C 1
ATOM 672 O O . SER A 1 87 ? 29.867 36.094 67.435 1.00 33.46 99 SER A O 1
ATOM 675 N N . PRO A 1 88 ? 31.815 36.862 66.600 1.00 33.79 100 PRO A N 1
ATOM 676 C CA . PRO A 1 88 ? 32.957 36.891 65.676 1.00 36.83 100 PRO A CA 1
ATOM 677 C C . PRO A 1 88 ? 34.225 36.179 66.144 1.00 40.59 100 PRO A C 1
ATOM 678 O O . PRO A 1 88 ? 35.269 36.367 65.521 1.00 42.96 100 PRO A O 1
ATOM 682 N N . PHE A 1 89 ? 34.151 35.393 67.212 1.00 35.71 101 PHE A N 1
ATOM 683 C CA . PHE A 1 89 ? 35.306 34.634 67.664 1.00 30.89 101 PHE A CA 1
ATOM 684 C C . PHE A 1 89 ? 35.314 33.260 67.009 1.00 32.20 101 PHE A C 1
ATOM 685 O O . PHE A 1 89 ? 34.266 32.706 66.666 1.00 35.70 101 PHE A O 1
ATOM 693 N N . LYS A 1 90 ? 36.515 32.719 66.823 1.00 32.22 102 LYS A N 1
ATOM 694 C CA . LYS A 1 90 ? 36.720 31.524 66.018 1.00 38.46 102 LYS A CA 1
ATOM 695 C C . LYS A 1 90 ? 37.323 30.412 66.863 1.00 41.21 102 LYS A C 1
ATOM 696 O O . LYS A 1 90 ? 38.242 30.645 67.655 1.00 46.76 102 LYS A O 1
ATOM 702 N N . MET A 1 91 ? 36.802 29.204 66.681 1.00 39.21 103 MET A N 1
ATOM 703 C CA . MET A 1 91 ? 37.306 28.012 67.344 1.00 40.92 103 MET A CA 1
ATOM 704 C C . MET A 1 91 ? 38.281 27.288 66.423 1.00 43.20 103 MET A C 1
ATOM 705 O O . MET A 1 91 ? 38.018 27.134 65.226 1.00 43.25 103 MET A O 1
ATOM 710 N N . LYS A 1 92 ? 39.409 26.853 66.980 1.00 45.30 104 LYS A N 1
ATOM 711 C CA . LYS A 1 92 ? 40.422 26.213 66.154 1.00 49.61 104 LYS A CA 1
ATOM 712 C C . LYS A 1 92 ? 39.944 24.838 65.690 1.00 49.38 104 LYS A C 1
ATOM 713 O O . LYS A 1 92 ? 39.066 24.215 66.296 1.00 49.21 104 LYS A O 1
ATOM 719 N N . LEU A 1 93 ? 40.544 24.369 64.592 1.00 50.85 105 LEU A N 1
ATOM 720 C CA . LEU A 1 93 ? 40.011 23.216 63.867 1.00 46.21 105 LEU A CA 1
ATOM 721 C C . LEU A 1 93 ? 39.937 21.976 64.749 1.00 39.56 105 LEU A C 1
ATOM 722 O O . LEU A 1 93 ? 38.903 21.301 64.800 1.00 39.82 105 LEU A O 1
ATOM 727 N N . ASP A 1 94 ? 41.028 21.658 65.452 1.00 38.64 106 ASP A N 1
ATOM 728 C CA . ASP A 1 94 ? 41.054 20.451 66.273 1.00 40.29 106 ASP A CA 1
ATOM 729 C C . ASP A 1 94 ? 40.010 20.490 67.382 1.00 39.65 106 ASP A C 1
ATOM 730 O O . ASP A 1 94 ? 39.479 19.442 67.769 1.00 39.00 106 ASP A O 1
ATOM 735 N N . LEU A 1 95 ? 39.701 21.679 67.908 1.00 36.68 107 LEU A N 1
ATOM 736 C CA . LEU A 1 95 ? 38.690 21.772 68.958 1.00 38.02 107 LEU A CA 1
ATOM 737 C C . LEU A 1 95 ? 37.284 21.594 68.397 1.00 37.52 107 LEU A C 1
ATOM 738 O O . LEU A 1 95 ? 36.425 20.999 69.055 1.00 36.46 107 LEU A O 1
ATOM 743 N N . ILE A 1 96 ? 37.032 22.104 67.190 1.00 38.55 108 ILE A N 1
ATOM 744 C CA . ILE A 1 96 ? 35.751 21.864 66.528 1.00 41.60 108 ILE A CA 1
ATOM 745 C C . ILE A 1 96 ? 35.494 20.367 66.411 1.00 40.88 108 ILE A C 1
ATOM 746 O O . ILE A 1 96 ? 34.396 19.878 66.703 1.00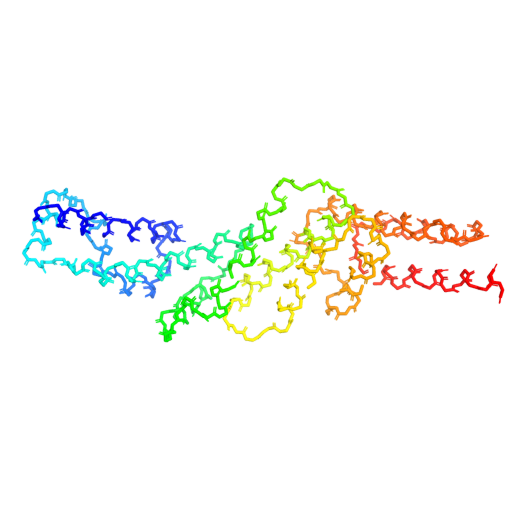 39.57 108 ILE A O 1
ATOM 751 N N . GLU A 1 97 ? 36.517 19.614 65.996 1.00 36.55 109 GLU A N 1
ATOM 752 C CA . GLU A 1 97 ? 36.346 18.180 65.791 1.00 41.92 109 GLU A CA 1
ATOM 753 C C . GLU A 1 97 ? 36.231 17.438 67.117 1.00 39.39 109 GLU A C 1
ATOM 754 O O . GLU A 1 97 ? 35.447 16.488 67.233 1.00 41.40 109 GLU A O 1
ATOM 760 N N . SER A 1 98 ? 36.999 17.851 68.129 1.00 33.96 110 SER A N 1
ATOM 761 C CA . SER A 1 98 ? 36.874 17.211 69.435 1.00 42.20 110 SER A CA 1
ATOM 762 C C . SER A 1 98 ? 35.555 17.572 70.109 1.00 40.80 110 SER A C 1
ATOM 763 O O . SER A 1 98 ? 34.977 16.741 70.818 1.00 44.28 110 SER A O 1
ATOM 766 N N . GLN A 1 99 ? 35.058 18.794 69.893 1.00 36.11 111 GLN A N 1
ATOM 767 C CA . GLN A 1 99 ? 33.730 19.141 70.390 1.00 34.32 111 GLN A CA 1
ATOM 768 C C . GLN A 1 99 ? 32.655 18.306 69.704 1.00 38.21 111 GLN A C 1
ATOM 769 O O . GLN A 1 99 ? 31.711 17.841 70.355 1.00 43.56 111 GLN A O 1
ATOM 775 N N . TYR A 1 100 ? 32.780 18.106 68.387 1.00 35.13 112 TYR A N 1
ATOM 776 C CA . TYR A 1 100 ? 31.834 17.246 67.680 1.00 37.27 112 TYR A CA 1
ATOM 777 C C . TYR A 1 100 ? 31.826 15.839 68.260 1.00 40.96 112 TYR A C 1
ATOM 778 O O . TYR A 1 100 ? 30.761 15.225 68.405 1.00 46.01 112 TYR A O 1
ATOM 787 N N . GLU A 1 101 ? 33.006 15.305 68.585 1.00 45.50 113 GLU A N 1
ATOM 788 C CA . GLU A 1 101 ? 33.082 13.959 69.142 1.00 50.93 113 GLU A CA 1
ATOM 789 C C . GLU A 1 101 ? 32.354 13.874 70.477 1.00 48.66 113 GLU A C 1
ATOM 790 O O . GLU A 1 101 ? 31.708 12.863 70.777 1.00 49.45 113 GLU A O 1
ATOM 796 N N . LYS A 1 102 ? 32.445 14.927 71.293 1.00 44.68 114 LYS A N 1
ATOM 797 C CA . LYS A 1 102 ? 31.722 14.935 72.561 1.00 41.10 114 LYS A CA 1
ATOM 798 C C . LYS A 1 102 ? 30.216 14.993 72.335 1.00 40.08 114 LYS A C 1
ATOM 799 O O . LYS A 1 102 ? 29.457 14.285 73.004 1.00 43.56 114 LYS A O 1
ATOM 805 N N . MET A 1 103 ? 29.764 15.827 71.395 1.00 41.38 115 MET A N 1
ATOM 806 C CA . MET A 1 103 ? 28.340 15.866 71.079 1.00 44.04 115 MET A CA 1
ATOM 807 C C . MET A 1 103 ? 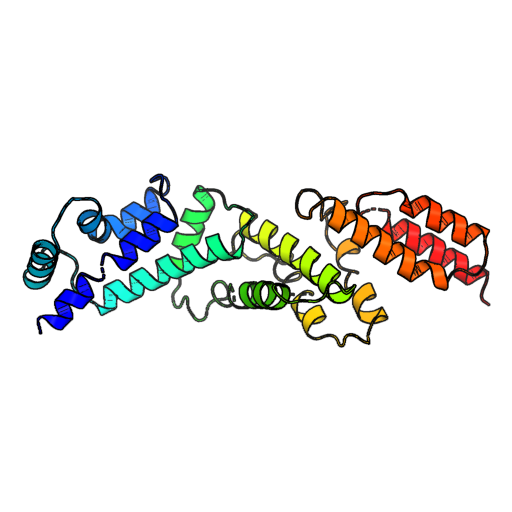27.860 14.524 70.541 1.00 44.44 115 MET A C 1
ATOM 808 O O . MET A 1 103 ? 26.789 14.039 70.925 1.00 41.36 115 MET A O 1
ATOM 813 N N . LYS A 1 104 ? 28.644 13.910 69.651 1.00 44.66 116 LYS A N 1
ATOM 814 C CA . LYS A 1 104 ? 28.233 12.653 69.033 1.00 49.89 116 LYS A CA 1
ATOM 815 C C . LYS A 1 104 ? 28.100 11.537 70.065 1.00 50.37 116 LYS A C 1
ATOM 816 O O . LYS A 1 104 ? 27.169 10.725 69.994 1.00 50.07 116 LYS A O 1
ATOM 822 N N . GLN A 1 105 ? 29.010 11.488 71.036 1.00 46.88 117 GLN A N 1
ATOM 823 C CA . GLN A 1 105 ? 29.087 10.380 71.978 1.00 51.87 117 GLN A CA 1
ATOM 824 C C . GLN A 1 105 ? 28.210 10.572 73.211 1.00 52.08 117 GLN A C 1
ATOM 825 O O . GLN A 1 105 ? 28.253 9.735 74.118 1.00 55.63 117 GLN A O 1
ATOM 827 N N . HIS A 1 106 ? 27.414 11.638 73.268 1.00 52.22 118 HIS A N 1
ATOM 828 C CA . HIS A 1 106 ? 26.587 11.891 74.439 1.00 54.77 118 HIS A CA 1
ATOM 829 C C . HIS A 1 106 ? 25.317 11.049 74.398 1.00 56.31 118 HIS A C 1
ATOM 830 O O . HIS A 1 106 ? 24.670 10.922 73.354 1.00 53.34 118 HIS A O 1
ATOM 837 N N . VAL A 1 107 ? 24.959 10.481 75.553 1.00 61.49 119 VAL A N 1
ATOM 838 C CA . VAL A 1 107 ? 23.814 9.577 75.623 1.00 67.75 119 VAL A CA 1
ATOM 839 C C . VAL A 1 107 ? 22.511 10.310 75.314 1.00 69.62 119 VAL A C 1
ATOM 840 O O . VAL A 1 107 ? 21.597 9.735 74.709 1.00 72.54 119 VAL A O 1
ATOM 844 N N . ASN A 1 108 ? 22.402 11.582 75.704 1.00 66.00 120 ASN A N 1
ATOM 845 C CA . ASN A 1 108 ? 21.212 12.384 75.406 1.00 64.76 120 ASN A CA 1
ATOM 846 C C . ASN A 1 108 ? 21.673 13.836 75.262 1.00 57.64 120 ASN A C 1
ATOM 847 O O . ASN A 1 108 ? 21.750 14.576 76.245 1.00 55.47 120 ASN A O 1
ATOM 852 N N . LEU A 1 109 ? 21.974 14.227 74.022 1.00 52.03 121 LEU A N 1
ATOM 853 C CA . LEU A 1 109 ? 22.551 15.542 73.771 1.00 45.84 121 LEU A CA 1
ATOM 854 C C . LEU A 1 109 ? 21.588 16.670 74.123 1.00 45.37 121 LEU A C 1
ATOM 855 O O . LEU A 1 109 ? 22.025 17.742 74.556 1.00 45.62 121 LEU A O 1
ATOM 860 N N . TRP A 1 110 ? 20.285 16.452 73.957 1.00 42.07 122 TRP A N 1
ATOM 861 C CA . TRP A 1 110 ? 19.308 17.525 74.096 1.00 44.78 122 TRP A CA 1
ATOM 862 C C . TRP A 1 110 ? 18.911 17.795 75.540 1.00 49.22 122 TRP A C 1
ATOM 863 O O . TRP A 1 110 ? 18.154 18.739 75.789 1.00 52.12 122 TRP A O 1
ATOM 874 N N . LYS A 1 111 ? 19.400 17.001 76.492 1.00 44.27 123 LYS A N 1
ATOM 875 C CA . LYS A 1 111 ? 19.285 17.319 77.909 1.00 47.15 123 LYS A CA 1
ATOM 876 C C . LYS A 1 111 ? 20.648 17.574 78.541 1.00 48.63 123 LYS A C 1
ATOM 877 O O . LYS A 1 111 ? 20.759 17.597 79.773 1.00 51.17 123 LYS A O 1
ATOM 879 N N . SER A 1 112 ? 21.686 17.763 77.732 1.00 42.97 124 SER A N 1
ATOM 880 C CA . SER A 1 112 ? 23.028 18.002 78.234 1.00 41.99 124 SER A CA 1
ATOM 881 C C . SER A 1 112 ? 23.257 19.491 78.459 1.00 39.56 124 SER A C 1
ATOM 882 O O . SER A 1 112 ? 22.519 20.343 77.959 1.00 39.12 124 SER A O 1
ATOM 885 N N . ASP A 1 113 ? 24.305 19.799 79.224 1.00 38.70 125 ASP A N 1
ATOM 886 C CA . ASP A 1 113 ? 24.653 21.194 79.446 1.00 35.96 125 ASP A CA 1
ATOM 887 C C . ASP A 1 113 ? 25.291 21.828 78.216 1.00 36.14 125 ASP A C 1
ATOM 888 O O . ASP A 1 113 ? 25.309 23.059 78.117 1.00 36.36 125 ASP A O 1
ATOM 893 N N . TYR A 1 114 ? 25.818 21.026 77.283 1.00 28.92 126 TYR A N 1
ATOM 894 C CA . TYR A 1 114 ? 26.279 21.588 76.016 1.00 34.32 126 TYR A CA 1
ATOM 895 C C . TYR A 1 114 ? 25.135 22.308 75.319 1.00 33.80 126 TYR A C 1
ATOM 896 O O . TYR A 1 114 ? 25.278 23.451 74.868 1.00 29.74 126 TYR A O 1
ATOM 905 N N . HIS A 1 115 ? 23.983 21.639 75.229 1.00 32.78 127 HIS A N 1
ATOM 906 C CA . HIS A 1 115 ? 22.815 22.200 74.563 1.00 32.45 127 HIS A CA 1
ATOM 907 C C . HIS A 1 115 ? 22.253 23.389 75.335 1.00 34.60 127 HIS A C 1
ATOM 908 O O . HIS A 1 115 ? 21.903 24.414 74.737 1.00 34.55 127 HIS A O 1
ATOM 915 N N . VAL A 1 116 ? 22.172 23.275 76.659 1.00 31.32 128 VAL A N 1
ATOM 916 C CA . VAL A 1 116 ? 21.582 24.319 77.494 1.00 27.98 128 VAL A CA 1
ATOM 917 C C . VAL A 1 116 ? 22.446 25.581 77.494 1.00 27.13 128 VAL A C 1
ATOM 918 O O . VAL A 1 116 ? 21.920 26.693 77.510 1.00 30.75 128 VAL A O 1
ATOM 933 N N . LEU A 1 118 ? 24.375 26.555 74.964 1.00 27.92 130 LEU A N 1
ATOM 934 C CA . LEU A 1 118 ? 24.125 27.163 73.661 1.00 31.88 130 LEU A CA 1
ATOM 935 C C . LEU A 1 118 ? 22.794 27.906 73.646 1.00 28.77 130 LEU A C 1
ATOM 936 O O . LEU A 1 118 ? 22.695 29.001 73.094 1.00 33.34 130 LEU A O 1
ATOM 941 N N . ASN A 1 119 ? 21.769 27.297 74.249 1.00 27.05 131 ASN A N 1
ATOM 942 C CA . ASN A 1 119 ? 20.474 27.961 74.361 1.00 32.99 131 ASN A CA 1
ATOM 943 C C . ASN A 1 119 ? 20.602 29.292 75.092 1.00 31.33 131 ASN A C 1
ATOM 944 O O . ASN A 1 119 ? 20.098 30.321 74.628 1.00 34.48 131 ASN A O 1
ATOM 949 N N . GLN A 1 120 ? 21.290 29.294 76.235 1.00 29.32 132 GLN A N 1
ATOM 950 C CA . GLN A 1 120 ? 21.368 30.508 77.040 1.00 27.97 132 GLN A CA 1
ATOM 951 C C . GLN A 1 120 ? 22.325 31.527 76.434 1.00 29.18 132 GLN A C 1
ATOM 952 O O . GLN A 1 120 ? 22.112 32.736 76.582 1.00 29.03 132 GLN A O 1
ATOM 958 N N . LEU A 1 121 ? 23.373 31.069 75.745 1.00 29.52 133 LEU A N 1
ATOM 959 C CA . LEU A 1 121 ? 24.227 31.997 75.013 1.00 27.62 133 LEU A CA 1
ATOM 960 C C . LEU A 1 121 ? 23.433 32.729 73.937 1.00 29.22 133 LEU A C 1
ATOM 961 O O . LEU A 1 121 ? 23.542 33.952 73.793 1.00 28.77 133 LEU A O 1
ATOM 966 N N . ASN A 1 122 ? 22.612 31.994 73.180 1.00 31.17 134 ASN A N 1
ATOM 967 C CA . ASN A 1 122 ? 21.803 32.629 72.143 1.00 34.69 134 ASN A CA 1
ATOM 968 C C . ASN A 1 122 ? 20.776 33.584 72.735 1.00 37.98 134 ASN A C 1
ATOM 969 O O . ASN A 1 122 ? 20.439 34.594 72.107 1.00 33.41 134 ASN A O 1
ATOM 974 N N . GLN A 1 123 ? 20.264 33.287 73.933 1.00 32.73 135 GLN A N 1
ATOM 975 C CA . GLN A 1 123 ? 19.335 34.212 74.572 1.00 32.22 135 GLN A CA 1
ATOM 976 C C . GLN A 1 123 ? 20.020 35.518 74.948 1.00 32.01 135 GLN A C 1
ATOM 977 O O . GLN A 1 123 ? 19.399 36.583 74.874 1.00 39.45 135 GLN A O 1
ATOM 983 N N . LEU A 1 124 ? 21.294 35.460 75.345 1.00 28.19 136 LEU A N 1
ATOM 984 C CA . LEU A 1 124 ? 22.030 36.683 75.648 1.00 28.18 136 LEU A CA 1
ATOM 985 C C . LEU A 1 124 ? 22.281 37.500 74.385 1.00 32.63 136 LEU A C 1
ATOM 986 O O . LEU A 1 124 ? 22.049 38.714 74.363 1.00 34.50 136 LEU A O 1
ATOM 991 N N . THR A 1 125 ? 22.754 36.850 73.316 1.00 31.13 137 THR A N 1
ATOM 992 C CA . THR A 1 125 ? 23.019 37.580 72.080 1.00 33.15 137 THR A CA 1
ATOM 993 C C . THR A 1 125 ? 21.735 38.093 71.439 1.00 30.99 137 THR A C 1
ATOM 994 O O . THR A 1 125 ? 21.740 39.165 70.824 1.00 34.59 137 THR A O 1
ATOM 998 N N . ASP A 1 126 ? 20.630 37.353 71.569 1.00 31.30 138 ASP A N 1
ATOM 999 C CA . ASP A 1 126 ? 19.354 37.845 71.058 1.00 33.77 138 ASP A CA 1
ATOM 1000 C C . ASP A 1 126 ? 18.932 39.118 71.782 1.00 38.95 138 ASP A C 1
ATOM 1001 O O . ASP A 1 126 ? 18.572 40.117 71.148 1.00 35.70 138 ASP A O 1
ATOM 1006 N N . TYR A 1 127 ? 18.970 39.099 73.119 1.00 35.18 139 TYR A N 1
ATOM 1007 C CA . TYR A 1 127 ? 18.598 40.288 73.881 1.00 36.31 139 TYR A CA 1
ATOM 1008 C C . TYR A 1 127 ? 19.481 41.476 73.520 1.00 36.44 139 TYR A C 1
ATOM 1009 O O . TYR A 1 127 ? 19.005 42.614 73.446 1.00 41.44 139 TYR A O 1
ATOM 1018 N N . LEU A 1 128 ? 20.772 41.230 73.286 1.00 36.79 140 LEU A N 1
ATOM 1019 C CA . LEU A 1 128 ? 21.692 42.318 72.984 1.00 36.84 140 LEU A CA 1
ATOM 1020 C C . LEU A 1 128 ? 21.472 42.910 71.596 1.00 43.75 140 LEU A C 1
ATOM 1021 O O . LEU A 1 128 ? 21.965 44.011 71.329 1.00 46.75 140 LEU A O 1
ATOM 1026 N N . LYS A 1 129 ? 20.748 42.212 70.714 1.00 46.64 141 LYS A N 1
ATOM 1027 C CA . LYS A 1 129 ? 20.533 42.720 69.359 1.00 51.40 141 LYS A CA 1
ATOM 1028 C C . LYS A 1 129 ? 19.865 44.090 69.380 1.00 49.54 141 LYS A C 1
ATOM 1029 O O . LYS A 1 129 ? 20.350 45.041 68.756 1.00 47.23 141 LYS A O 1
ATOM 1035 N N . ASN A 1 130 ? 18.749 44.211 70.097 1.00 51.42 142 ASN A N 1
ATOM 1036 C CA . ASN A 1 130 ? 18.021 45.471 70.157 1.00 57.24 142 ASN A CA 1
ATOM 1037 C C . ASN A 1 130 ? 18.010 46.027 71.575 1.00 56.69 142 ASN A C 1
ATOM 1038 O O . ASN A 1 130 ? 16.951 46.393 72.095 1.00 61.65 142 ASN A O 1
ATOM 1043 N N . ALA A 1 131 ? 19.178 46.098 72.207 1.00 48.14 143 ALA A N 1
ATOM 1044 C CA . ALA A 1 131 ? 19.307 46.584 73.573 1.00 48.75 143 ALA A CA 1
ATOM 1045 C C . ALA A 1 131 ? 19.867 47.999 73.565 1.00 51.16 143 ALA A C 1
ATOM 1046 O O . ALA A 1 131 ? 20.852 48.277 72.873 1.00 52.39 143 ALA A O 1
ATOM 1048 N N . ALA A 1 132 ? 19.238 48.885 74.333 1.00 52.45 144 ALA A N 1
ATOM 1049 C CA . ALA A 1 132 ? 19.722 50.250 74.448 1.00 54.75 144 ALA A CA 1
ATOM 1050 C C . ALA A 1 132 ? 21.075 50.270 75.160 1.00 51.64 144 ALA A C 1
ATOM 1051 O O . ALA A 1 132 ? 21.343 49.431 76.022 1.00 47.72 144 ALA A O 1
ATOM 1053 N N . PRO A 1 133 ? 21.987 51.263 74.801 1.00 53.64 145 PRO A N 1
ATOM 1054 C CA . PRO A 1 133 ? 23.342 51.296 75.386 1.00 55.08 145 PRO A CA 1
ATOM 1055 C C . PRO A 1 133 ? 23.373 51.896 76.791 1.00 50.45 145 PRO A C 1
ATOM 1056 O O . PRO A 1 133 ? 24.076 52.870 77.069 1.00 51.39 145 PRO A O 1
ATOM 1060 N N . THR A 1 134 ? 22.602 51.305 77.698 1.00 46.31 146 THR A N 1
ATOM 1061 C CA . THR A 1 134 ? 22.658 51.692 79.098 1.00 48.54 146 THR A CA 1
ATOM 1062 C C . THR A 1 134 ? 23.882 51.068 79.764 1.00 45.97 146 THR A C 1
ATOM 1063 O O . THR A 1 134 ? 24.503 50.158 79.210 1.00 46.42 146 THR A O 1
ATOM 1067 N N . PRO A 1 135 ? 24.266 51.560 80.948 1.00 43.36 147 PRO A N 1
ATOM 1068 C CA . PRO A 1 135 ? 25.317 50.867 81.713 1.00 39.10 147 PRO A CA 1
ATOM 1069 C C . PRO A 1 135 ? 25.060 49.378 81.881 1.00 40.82 147 PRO A C 1
ATOM 1070 O O . PRO A 1 135 ? 25.992 48.576 81.734 1.00 35.74 147 PRO A O 1
ATOM 1074 N N . LYS A 1 136 ? 23.814 48.985 82.163 1.00 42.61 148 LYS A N 1
ATOM 1075 C CA . LYS A 1 136 ? 23.505 47.572 82.366 1.00 44.90 148 LYS A CA 1
ATOM 1076 C C . LYS A 1 136 ? 23.810 46.754 81.118 1.00 41.78 148 LYS A C 1
ATOM 1077 O O . LYS A 1 136 ? 24.473 45.713 81.188 1.00 40.59 148 LYS A O 1
ATOM 1083 N N . ASN A 1 137 ? 23.331 47.212 79.960 1.00 40.74 149 ASN A N 1
ATOM 1084 C CA . ASN A 1 137 ? 23.516 46.443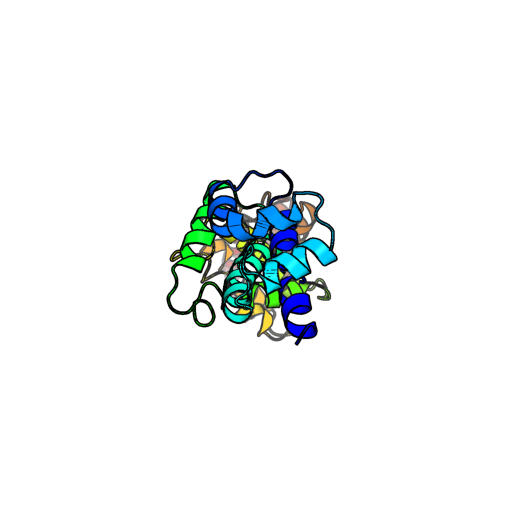 78.735 1.00 37.95 149 ASN A CA 1
ATOM 1085 C C . ASN A 1 137 ? 24.960 46.483 78.253 1.00 35.49 149 ASN A C 1
ATOM 1086 O O . ASN A 1 137 ? 25.443 45.501 77.679 1.00 38.26 149 ASN A O 1
ATOM 1091 N N . ASN A 1 138 ? 25.665 47.596 78.479 1.00 33.81 150 ASN A N 1
ATOM 1092 C CA . ASN A 1 138 ? 27.094 47.632 78.178 1.00 33.73 150 ASN A CA 1
ATOM 1093 C C . ASN A 1 138 ? 27.863 46.646 79.050 1.00 36.58 150 ASN A C 1
ATOM 1094 O O . ASN A 1 138 ? 28.770 45.958 78.566 1.00 39.82 150 ASN A O 1
ATOM 1099 N N . PHE A 1 139 ? 27.519 46.565 80.340 1.00 31.67 151 PHE A N 1
ATOM 1100 C CA . PHE A 1 139 ? 28.098 45.534 81.198 1.00 34.89 151 PHE A CA 1
ATOM 1101 C C . PHE A 1 139 ? 27.840 44.147 80.625 1.00 34.46 151 PHE A C 1
ATOM 1102 O O . PHE A 1 139 ? 28.752 43.319 80.526 1.00 32.77 151 PHE A O 1
ATOM 1110 N N . LEU A 1 140 ? 26.590 43.879 80.241 1.00 35.54 152 LEU A N 1
ATOM 1111 C CA . LEU A 1 140 ? 26.224 42.554 79.755 1.00 32.98 152 LEU A CA 1
ATOM 1112 C C . LEU A 1 140 ? 26.890 42.248 78.421 1.00 31.22 152 LEU A C 1
ATOM 1113 O O . LEU A 1 140 ? 27.344 41.120 78.192 1.00 28.86 152 LEU A O 1
ATOM 1118 N N . ARG A 1 141 ? 26.956 43.237 77.526 1.00 34.88 153 ARG A N 1
ATOM 1119 C CA . ARG A 1 141 ? 27.600 43.022 76.235 1.00 35.98 153 ARG A CA 1
ATOM 1120 C C . ARG A 1 141 ? 29.078 42.702 76.408 1.00 37.92 153 ARG A C 1
ATOM 1121 O O . ARG A 1 141 ? 29.617 41.827 75.718 1.00 36.20 153 ARG A O 1
ATOM 1129 N N . ALA A 1 142 ? 29.748 43.394 77.333 1.00 38.76 154 ALA A N 1
ATOM 1130 C CA . ALA A 1 142 ? 31.162 43.131 77.582 1.00 36.61 154 ALA A CA 1
ATOM 1131 C C . ALA A 1 142 ? 31.380 41.694 78.035 1.00 36.64 154 ALA A C 1
ATOM 1132 O O . ALA A 1 142 ? 32.283 41.004 77.547 1.00 34.72 154 ALA A O 1
ATOM 1134 N N . MET A 1 143 ? 30.547 41.220 78.962 1.00 34.85 155 MET A N 1
ATOM 1135 C CA . MET A 1 143 ? 30.730 39.885 79.519 1.00 33.27 155 MET A CA 1
ATOM 1136 C C . MET A 1 143 ? 30.299 38.798 78.542 1.00 29.26 155 MET A C 1
ATOM 1137 O O . MET A 1 143 ? 30.940 37.744 78.462 1.00 30.03 155 MET A O 1
ATOM 1142 N N . THR A 1 144 ? 29.216 39.030 77.797 1.00 27.89 156 THR A N 1
ATOM 1143 C CA . THR A 1 144 ? 28.802 38.064 76.785 1.00 31.50 156 THR A CA 1
ATOM 1144 C C . THR A 1 144 ? 29.884 37.882 75.727 1.00 33.25 156 THR A C 1
ATOM 1145 O O . THR A 1 144 ? 30.091 36.771 75.223 1.00 33.88 156 THR A O 1
ATOM 1149 N N . SER A 1 145 ? 30.601 38.958 75.390 1.00 33.37 157 SER A N 1
ATOM 1150 C CA . SER A 1 145 ? 31.697 38.838 74.432 1.00 32.66 157 SER A CA 1
ATOM 1151 C C . SER A 1 145 ? 32.851 38.029 75.012 1.00 30.10 157 SER A C 1
ATOM 1152 O O . SER A 1 145 ? 33.433 37.186 74.319 1.00 28.67 157 SER A O 1
ATOM 1155 N N . VAL A 1 146 ? 33.195 38.265 76.281 1.00 28.50 158 VAL A N 1
ATOM 1156 C CA . VAL A 1 146 ? 34.194 37.427 76.943 1.00 33.33 158 VAL A CA 1
ATOM 1157 C C . VAL A 1 146 ? 33.732 35.976 76.972 1.00 33.34 158 VAL A C 1
ATOM 1158 O O . VAL A 1 146 ? 34.526 35.050 76.759 1.00 36.32 158 VAL A O 1
ATOM 1162 N N . LEU A 1 147 ? 32.439 35.756 77.225 1.00 30.49 159 LEU A N 1
ATOM 1163 C CA . LEU A 1 147 ? 31.888 34.404 77.214 1.00 28.64 159 LEU A CA 1
ATOM 1164 C C . LEU A 1 147 ? 32.115 33.726 75.866 1.00 30.69 159 LEU A C 1
ATOM 1165 O O . LEU A 1 147 ? 32.599 32.590 75.803 1.00 29.54 159 LEU A O 1
ATOM 1170 N N . GLN A 1 148 ? 31.771 34.416 74.772 1.00 29.85 160 GLN A N 1
ATOM 1171 C CA . GLN A 1 148 ? 31.982 33.856 73.440 1.00 31.17 160 GLN A CA 1
ATOM 1172 C C . GLN A 1 148 ? 33.448 33.517 73.206 1.00 32.17 160 GLN A C 1
ATOM 1173 O O . GLN A 1 148 ? 33.768 32.464 72.641 1.00 30.53 160 GLN A O 1
ATOM 1179 N N . MET A 1 149 ? 34.352 34.401 73.635 1.00 33.40 161 MET A N 1
ATOM 1180 C CA . MET A 1 149 ? 35.779 34.162 73.446 1.00 30.85 161 MET A CA 1
ATOM 1181 C C . MET A 1 149 ? 36.251 32.950 74.246 1.00 33.00 161 MET A C 1
ATOM 1182 O O . MET A 1 149 ? 37.050 32.147 73.751 1.00 30.00 161 MET A O 1
ATOM 1187 N N . GLN A 1 150 ? 35.766 32.793 75.480 1.00 34.43 162 GLN A N 1
ATOM 1188 C CA . GLN A 1 150 ? 36.205 31.655 76.282 1.00 33.22 162 GLN A CA 1
ATOM 1189 C C . GLN A 1 150 ? 35.630 30.344 75.762 1.00 32.54 162 GLN A C 1
ATOM 1190 O O . GLN A 1 150 ? 36.297 29.306 75.833 1.00 33.59 162 GLN A O 1
ATOM 1196 N N . ILE A 1 151 ? 34.405 30.368 75.237 1.00 35.25 163 ILE A N 1
ATOM 1197 C CA . ILE A 1 151 ? 33.849 29.170 74.617 1.00 35.97 163 ILE A CA 1
ATOM 1198 C C . ILE A 1 151 ? 34.630 28.814 73.358 1.00 34.54 163 ILE A C 1
ATOM 1199 O O . ILE A 1 151 ? 34.892 27.636 73.087 1.00 34.01 163 ILE A O 1
ATOM 1204 N N . ALA A 1 152 ? 35.034 29.823 72.581 1.00 25.46 164 ALA A N 1
ATOM 1205 C CA . ALA A 1 152 ? 35.832 29.561 71.387 1.00 33.39 164 ALA A CA 1
ATOM 1206 C C . ALA A 1 152 ? 37.177 28.938 71.736 1.00 37.50 164 ALA A C 1
ATOM 1207 O O . ALA A 1 152 ? 37.722 28.154 70.949 1.00 34.88 164 ALA A O 1
ATOM 1209 N N . GLN A 1 153 ? 37.722 29.264 72.907 1.00 34.72 165 GLN A N 1
ATOM 1210 C CA . GLN A 1 153 ? 39.020 28.742 73.311 1.00 36.87 165 GLN A CA 1
ATOM 1211 C C . GLN A 1 153 ? 38.916 27.400 74.031 1.00 38.10 165 GLN A C 1
ATOM 1212 O O . GLN A 1 153 ? 39.732 26.505 73.788 1.00 39.00 165 GLN A O 1
ATOM 1218 N N . TYR A 1 154 ? 37.924 27.234 74.909 1.00 36.03 166 TYR A N 1
ATOM 1219 C CA . TYR A 1 154 ? 37.828 26.044 75.744 1.00 39.37 166 TYR A CA 1
ATOM 1220 C C . TYR A 1 154 ? 36.721 25.083 75.337 1.00 39.97 166 TYR A C 1
ATOM 1221 O O . TYR A 1 154 ? 36.659 23.975 75.882 1.00 43.62 166 TYR A O 1
ATOM 1230 N N . GLY A 1 155 ? 35.850 25.464 74.411 1.00 40.42 167 GLY A N 1
ATOM 1231 C CA . GLY A 1 155 ? 34.731 24.617 74.057 1.00 38.01 167 GLY A CA 1
ATOM 1232 C C . GLY A 1 155 ? 33.571 24.791 75.017 1.00 39.37 167 GLY A C 1
ATOM 1233 O O . GLY A 1 155 ? 33.589 25.608 75.938 1.00 35.82 167 GLY A O 1
ATOM 1234 N N . ILE A 1 156 ? 32.534 23.990 74.792 1.00 36.96 168 ILE A N 1
ATOM 1235 C CA . ILE A 1 156 ? 31.293 24.105 75.543 1.00 37.02 168 ILE A CA 1
ATOM 1236 C C . ILE A 1 156 ? 30.989 22.859 76.361 1.00 38.67 168 ILE A C 1
ATOM 1237 O O . ILE A 1 156 ? 29.947 22.805 77.024 1.00 39.11 168 ILE A O 1
ATOM 1242 N N . THR A 1 157 ? 31.883 21.871 76.366 1.00 39.47 169 THR A N 1
ATOM 1243 C CA . THR A 1 157 ? 31.625 20.589 77.008 1.00 46.33 169 THR A CA 1
ATOM 1244 C C . THR A 1 157 ? 32.367 20.385 78.319 1.00 49.32 169 THR A C 1
ATOM 1245 O O . THR A 1 157 ? 31.842 19.714 79.209 1.00 51.26 169 THR A O 1
ATOM 1249 N N . GLU A 1 158 ? 33.567 20.934 78.463 1.00 51.22 170 GLU A N 1
ATOM 1250 C CA . GLU A 1 158 ? 34.366 20.648 79.642 1.00 56.86 170 GLU A CA 1
ATOM 1251 C C . GLU A 1 158 ? 33.943 21.529 80.814 1.00 56.29 170 GLU A C 1
ATOM 1252 O O . GLU A 1 158 ? 33.364 22.607 80.645 1.00 53.25 170 GLU A O 1
ATOM 1258 N N . ASP A 1 159 ? 34.231 21.042 82.020 1.00 57.78 171 ASP A N 1
ATOM 1259 C CA . ASP A 1 159 ? 33.988 21.831 83.219 1.00 60.19 171 ASP A CA 1
ATOM 1260 C C . ASP A 1 159 ? 34.812 23.110 83.175 1.00 55.07 171 ASP A C 1
ATOM 1261 O O . ASP A 1 159 ? 36.027 23.078 82.964 1.00 59.57 171 ASP A O 1
ATOM 1266 N N . ASN A 1 160 ? 34.141 24.240 83.369 1.00 49.30 172 ASN A N 1
ATOM 1267 C CA . ASN A 1 160 ? 34.804 25.539 83.326 1.00 48.93 172 ASN A CA 1
ATOM 1268 C C . ASN A 1 160 ? 34.050 26.463 84.270 1.00 48.13 172 ASN A C 1
ATOM 1269 O O . ASN A 1 160 ? 32.937 26.898 83.956 1.00 48.36 172 ASN A O 1
ATOM 1274 N N . GLU A 1 161 ? 34.646 26.746 85.429 1.00 44.65 173 GLU A N 1
ATOM 1275 C CA . GLU A 1 161 ? 33.999 27.642 86.379 1.00 49.26 173 GLU A CA 1
ATOM 1276 C C . GLU A 1 161 ? 33.915 29.060 85.835 1.00 44.40 173 GLU A C 1
ATOM 1277 O O . GLU A 1 161 ? 32.943 29.772 86.114 1.00 46.21 173 GLU A O 1
ATOM 1283 N N . G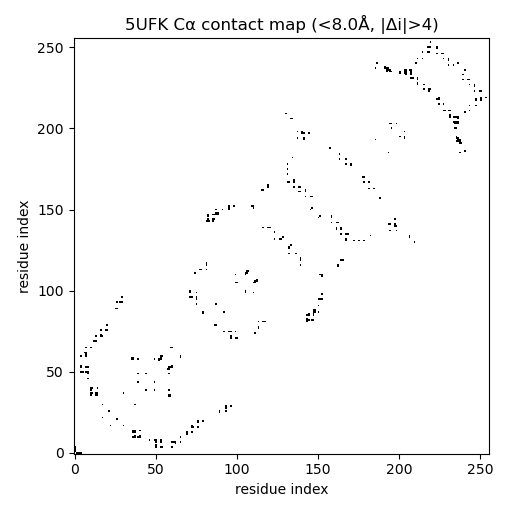LY A 1 162 ? 34.912 29.482 85.056 1.00 41.22 174 GLY A N 1
ATOM 1284 C CA . GLY A 1 162 ? 34.853 30.802 84.451 1.00 40.42 174 GLY A CA 1
ATOM 1285 C C . GLY A 1 162 ? 33.665 30.961 83.521 1.00 41.18 174 GLY A C 1
ATOM 1286 O O . GLY A 1 162 ? 32.990 31.994 83.533 1.00 44.46 174 GLY A O 1
ATOM 1287 N N . ILE A 1 163 ? 33.386 29.936 82.712 1.00 32.24 175 ILE A N 1
ATOM 1288 C CA . ILE A 1 163 ? 32.274 30.018 81.770 1.00 32.83 175 ILE A CA 1
ATOM 1289 C C . ILE A 1 163 ? 30.943 30.026 82.511 1.00 30.19 175 ILE A C 1
ATOM 1290 O O . ILE A 1 163 ? 30.047 30.819 82.194 1.00 28.56 175 ILE A O 1
ATOM 1295 N N . ASN A 1 164 ? 30.791 29.154 83.513 1.00 26.18 176 ASN A N 1
ATOM 1296 C CA . ASN A 1 164 ? 29.556 29.140 84.291 1.00 37.10 176 ASN A CA 1
ATOM 1297 C C . ASN A 1 164 ? 29.342 30.459 85.023 1.00 41.26 176 ASN A C 1
ATOM 1298 O O . ASN A 1 164 ? 28.207 30.942 85.125 1.00 43.66 176 ASN A O 1
ATOM 1303 N N . GLN A 1 165 ? 30.418 31.060 85.539 1.00 35.11 177 GLN A N 1
ATOM 1304 C CA A GLN A 1 165 ? 30.279 32.337 86.229 0.51 34.91 177 GLN A CA 1
ATOM 1305 C CA B GLN A 1 165 ? 30.278 32.338 86.229 0.49 34.91 177 GLN A CA 1
ATOM 1306 C C . GLN A 1 165 ? 29.826 33.432 85.272 1.00 33.71 177 GLN A C 1
ATOM 1307 O O . GLN A 1 165 ? 29.016 34.291 85.639 1.00 35.70 177 GLN A O 1
ATOM 1318 N N . LEU A 1 166 ? 30.334 33.416 84.038 1.00 34.44 178 LEU A N 1
ATOM 1319 C CA . LEU A 1 166 ? 29.911 34.412 83.060 1.00 34.67 178 LEU A CA 1
ATOM 1320 C C . LEU A 1 166 ? 28.442 34.236 82.696 1.00 29.92 178 LEU A C 1
ATOM 1321 O O . LEU A 1 166 ? 27.709 35.222 82.557 1.00 30.42 178 LEU A O 1
ATOM 1326 N N . PHE A 1 167 ? 27.992 32.992 82.550 1.00 28.25 179 PHE A N 1
ATOM 1327 C CA . PHE A 1 167 ? 26.579 32.708 82.314 1.00 33.27 179 PHE A CA 1
ATOM 1328 C C . PHE A 1 167 ? 25.725 33.217 83.471 1.00 31.59 179 PHE A C 1
ATOM 1329 O O . PHE A 1 167 ? 24.696 33.860 83.261 1.00 28.10 179 PHE A O 1
ATOM 1348 N N . LEU A 1 169 ? 26.447 35.532 85.901 1.00 34.59 181 LEU A N 1
ATOM 1349 C CA . LEU A 1 169 ? 26.470 36.980 86.059 1.00 36.60 181 LEU A CA 1
ATOM 1350 C C . LEU A 1 169 ? 25.779 37.679 84.896 1.00 35.10 181 LEU A C 1
ATOM 1351 O O . LEU A 1 169 ? 25.120 38.700 85.084 1.00 36.59 181 LEU A O 1
ATOM 1356 N N . GLY A 1 170 ? 25.936 37.129 83.692 1.00 35.19 182 GLY A N 1
ATOM 1357 C CA . GLY A 1 170 ? 25.240 37.693 82.545 1.00 29.21 182 GLY A CA 1
ATOM 1358 C C . GLY A 1 170 ? 23.734 37.599 82.688 1.00 29.11 182 GLY A C 1
ATOM 1359 O O . GLY A 1 170 ? 23.013 38.583 82.498 1.00 29.46 182 GLY A O 1
ATOM 1360 N N . LEU A 1 171 ? 23.238 36.412 83.043 1.00 27.74 183 LEU A N 1
ATOM 1361 C CA . LEU A 1 171 ? 21.804 36.231 83.225 1.00 31.38 183 LEU A CA 1
ATOM 1362 C C . LEU A 1 171 ? 21.275 37.041 84.403 1.00 33.84 183 LEU A C 1
ATOM 1363 O O . LEU A 1 171 ? 20.108 37.451 84.395 1.00 34.22 183 LEU A O 1
ATOM 1368 N N . HIS A 1 172 ? 22.110 37.285 85.417 1.00 33.65 184 HIS A N 1
ATOM 1369 C CA . HIS A 1 172 ? 21.675 38.111 86.539 1.00 32.19 184 HIS A CA 1
ATOM 1370 C C . HIS A 1 172 ? 21.463 39.557 86.106 1.00 35.00 184 HIS A C 1
ATOM 1371 O O . HIS A 1 172 ? 20.461 40.181 86.477 1.00 38.80 184 HIS A O 1
ATOM 1378 N N . LEU A 1 173 ? 22.392 40.105 85.315 1.00 33.98 185 LEU A N 1
ATOM 1379 C CA . LEU A 1 173 ? 22.215 41.452 84.776 1.00 37.77 185 LEU A CA 1
ATOM 1380 C C . LEU A 1 173 ? 20.910 41.571 84.000 1.00 39.37 185 LEU A C 1
ATOM 1381 O O . LEU A 1 173 ? 20.193 42.571 84.125 1.00 47.10 185 LEU A O 1
ATOM 1386 N N . LEU A 1 174 ? 20.587 40.560 83.190 1.00 37.83 186 LEU A N 1
ATOM 1387 C CA . LEU A 1 174 ? 19.335 40.579 82.443 1.00 36.86 186 LEU A CA 1
ATOM 1388 C C . LEU A 1 174 ? 18.132 40.565 83.377 1.00 37.95 186 LEU A C 1
ATOM 1389 O O . LEU A 1 174 ? 17.111 41.200 83.087 1.00 39.75 186 LEU A O 1
ATOM 1394 N N . ALA A 1 175 ? 18.239 39.867 84.507 1.00 37.98 187 ALA A N 1
ATOM 1395 C CA . ALA A 1 175 ? 17.156 39.806 85.477 1.00 40.38 187 ALA A CA 1
ATOM 1396 C C . ALA A 1 175 ? 17.074 41.043 86.363 1.00 42.78 187 ALA A C 1
ATOM 1397 O O . ALA A 1 175 ? 16.066 41.221 87.053 1.00 47.16 187 ALA A O 1
ATOM 1399 N N . MET A 1 176 ? 18.094 41.896 86.363 1.00 40.30 188 MET A N 1
ATOM 1400 C CA . MET A 1 176 ? 18.084 43.077 87.214 1.00 44.94 188 MET A CA 1
ATOM 1401 C C . MET A 1 176 ? 17.225 44.177 86.608 1.00 46.22 188 MET A C 1
ATOM 1402 O O . MET A 1 176 ? 17.188 44.360 85.388 1.00 46.81 188 MET A O 1
ATOM 1407 N N . ALA A 1 177 ? 16.534 44.912 87.472 1.00 47.90 189 ALA A N 1
ATOM 1408 C CA . ALA A 1 177 ? 15.774 46.065 87.020 1.00 51.63 189 ALA A CA 1
ATOM 1409 C C . ALA A 1 177 ? 16.718 47.196 86.629 1.00 52.84 189 ALA A C 1
ATOM 1410 O O . ALA A 1 177 ? 17.809 47.347 87.186 1.00 55.17 189 ALA A O 1
ATOM 1412 N N . ASN A 1 178 ? 16.286 47.996 85.653 1.00 50.65 190 ASN A N 1
ATOM 1413 C CA . ASN A 1 178 ? 17.100 49.112 85.185 1.00 54.71 190 ASN A CA 1
ATOM 1414 C C . ASN A 1 178 ? 17.352 50.145 86.276 1.00 58.23 190 ASN A C 1
ATOM 1415 O O . ASN A 1 178 ? 18.301 50.930 86.166 1.00 59.59 190 ASN A O 1
ATOM 1420 N N . GLU A 1 179 ? 16.533 50.155 87.327 1.00 62.18 191 GLU A N 1
ATOM 1421 C CA . GLU A 1 179 ? 16.661 51.127 88.404 1.00 65.68 191 GLU A CA 1
ATOM 1422 C C . GLU A 1 179 ? 17.653 50.702 89.478 1.00 63.48 191 GLU A C 1
ATOM 1423 O O . GLU A 1 179 ? 18.103 51.552 90.255 1.00 64.42 191 GLU A O 1
ATOM 1429 N N . LYS A 1 180 ? 18.003 49.416 89.541 1.00 60.57 192 LYS A N 1
ATOM 1430 C CA . LYS A 1 180 ? 18.973 48.914 90.516 1.00 58.01 192 LYS A CA 1
ATOM 1431 C C . LYS A 1 180 ? 20.388 49.180 89.998 1.00 52.64 192 LYS A C 1
ATOM 1432 O O . LYS A 1 180 ? 21.148 48.274 89.649 1.00 47.87 192 LYS A O 1
ATOM 1436 N N . ILE A 1 181 ? 20.735 50.469 89.961 1.00 54.30 193 ILE A N 1
ATOM 1437 C CA . ILE A 1 181 ? 22.016 50.892 89.399 1.00 54.06 193 ILE A CA 1
ATOM 1438 C C . ILE A 1 181 ? 23.173 50.357 90.234 1.00 50.30 193 ILE A C 1
ATOM 1439 O O . ILE A 1 181 ? 24.115 49.757 89.701 1.00 47.99 193 ILE A O 1
ATOM 1444 N N . ASP A 1 182 ? 23.118 50.563 91.555 1.00 45.71 194 ASP A N 1
ATOM 1445 C CA . ASP A 1 182 ? 24.208 50.126 92.425 1.00 44.56 194 ASP A CA 1
ATOM 1446 C C . ASP A 1 182 ? 24.429 48.622 92.344 1.00 42.90 194 ASP A C 1
ATOM 1447 O O . ASP A 1 182 ? 25.570 48.156 92.436 1.00 44.84 194 ASP A O 1
ATOM 1452 N N . GLU A 1 183 ? 23.357 47.847 92.172 1.00 41.69 195 GLU A N 1
ATOM 1453 C CA . GLU A 1 183 ? 23.506 46.401 92.045 1.00 45.85 195 GLU A CA 1
ATOM 1454 C C . GLU A 1 183 ? 24.180 46.027 90.729 1.00 42.59 195 GLU A C 1
ATOM 1455 O O . GLU A 1 183 ? 24.982 45.086 90.685 1.00 40.98 195 GLU A O 1
ATOM 1461 N N . GLN A 1 184 ? 23.872 46.751 89.648 1.00 35.56 196 GLN A N 1
ATOM 1462 C CA . GLN A 1 184 ? 24.514 46.474 88.364 1.00 38.48 196 GLN A CA 1
ATOM 1463 C C . GLN A 1 184 ? 26.017 46.699 88.447 1.00 40.21 196 GLN A C 1
ATOM 1464 O O . GLN A 1 184 ? 26.810 45.847 88.030 1.00 39.95 196 GLN A O 1
ATOM 1470 N N . TYR A 1 185 ? 26.426 47.850 88.986 1.00 39.06 197 TYR A N 1
ATOM 1471 C CA . TYR A 1 185 ? 27.848 48.164 89.080 1.00 39.51 197 TYR A CA 1
ATOM 1472 C C . TYR A 1 185 ? 28.564 47.219 90.034 1.00 40.39 197 TYR A C 1
ATOM 1473 O O . TYR A 1 185 ? 29.695 46.801 89.766 1.00 41.03 197 TYR A O 1
ATOM 1482 N N . HIS A 1 186 ? 27.923 46.872 91.153 1.00 38.77 198 HIS A N 1
ATOM 1483 C CA . HIS A 1 186 ? 28.541 45.946 92.096 1.00 41.09 198 HIS A CA 1
ATOM 1484 C C . HIS A 1 186 ? 28.803 44.595 91.444 1.00 39.08 198 HIS A C 1
ATOM 1485 O O . HIS A 1 186 ? 29.868 43.999 91.640 1.00 41.20 198 HIS A O 1
ATOM 1492 N N . LEU A 1 187 ? 27.841 44.099 90.660 1.00 35.30 199 LEU A N 1
ATOM 1493 C CA . LEU A 1 187 ? 28.038 42.846 89.940 1.00 35.17 199 LEU A CA 1
ATOM 1494 C C . LEU A 1 187 ? 29.207 42.954 88.968 1.00 33.64 199 LEU A C 1
ATOM 1495 O O . LEU A 1 187 ? 30.093 42.092 88.946 1.00 34.45 199 LEU A O 1
ATOM 1500 N N . PHE A 1 188 ? 29.225 44.008 88.156 1.00 31.91 200 PHE A N 1
ATOM 1501 C CA . PHE A 1 188 ? 30.224 44.139 87.102 1.00 36.01 200 PHE A CA 1
ATOM 1502 C C . PHE A 1 188 ? 31.624 44.365 87.660 1.00 36.19 200 PHE A C 1
ATOM 1503 O O . PHE A 1 188 ? 32.575 43.706 87.241 1.00 39.53 200 PHE A O 1
ATOM 1521 N N . GLY A 1 190 ? 32.597 43.601 90.582 1.00 39.46 202 GLY A N 1
ATOM 1522 C CA . GLY A 1 190 ? 32.911 42.341 91.231 1.00 41.41 202 GLY A CA 1
ATOM 1523 C C . GLY A 1 190 ? 33.438 41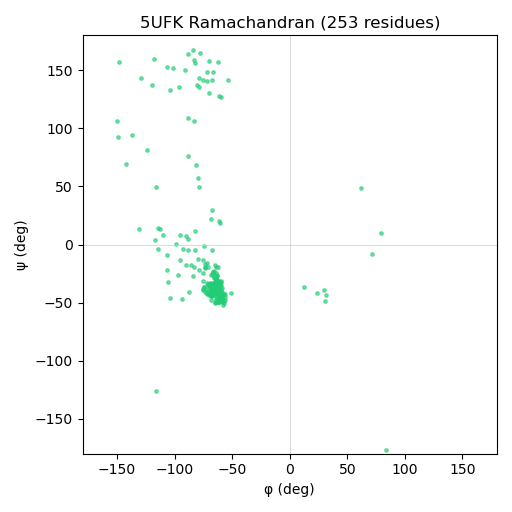.288 90.275 1.00 43.78 202 GLY A C 1
ATOM 1524 O O . GLY A 1 190 ? 34.355 40.539 90.613 1.00 46.15 202 GLY A O 1
ATOM 1525 N N . TYR A 1 191 ? 32.864 41.233 89.070 1.00 40.98 203 TYR A N 1
ATOM 1526 C CA . TYR A 1 191 ? 33.347 40.284 88.072 1.00 41.16 203 TYR A CA 1
ATOM 1527 C C . TYR A 1 191 ? 34.782 40.595 87.666 1.00 37.77 203 TYR A C 1
ATOM 1528 O O . TYR A 1 191 ? 35.631 39.699 87.615 1.00 36.30 203 TYR A O 1
ATOM 1537 N N . VAL A 1 192 ? 35.067 41.864 87.360 1.00 38.45 204 VAL A N 1
ATOM 1538 C CA . VAL A 1 192 ? 36.403 42.231 86.894 1.00 38.79 204 VAL A CA 1
ATOM 1539 C C . VAL A 1 192 ? 37.443 41.947 87.970 1.00 40.69 204 VAL A C 1
ATOM 1540 O O . VAL A 1 192 ? 38.543 41.463 87.678 1.00 42.43 204 VAL A O 1
ATOM 1544 N N . LYS A 1 193 ? 37.109 42.230 89.233 1.00 42.77 205 LYS A N 1
ATOM 1545 C CA . LYS A 1 193 ? 38.060 41.998 90.316 1.00 47.14 205 LYS A CA 1
ATOM 1546 C C . LYS A 1 193 ? 38.297 40.511 90.558 1.00 49.57 205 LYS A C 1
ATOM 1547 O O . LYS A 1 193 ? 39.411 40.115 90.918 1.00 51.51 205 LYS A O 1
ATOM 1553 N N . ASP A 1 194 ? 37.279 39.673 90.355 1.00 50.89 206 ASP A N 1
ATOM 1554 C CA . ASP A 1 194 ? 37.383 38.260 90.697 1.00 55.05 206 ASP A CA 1
ATOM 1555 C C . ASP A 1 194 ? 37.912 37.390 89.562 1.00 54.97 206 ASP A C 1
ATOM 1556 O O . ASP A 1 194 ? 38.349 36.264 89.823 1.00 56.24 206 ASP A O 1
ATOM 1561 N N . GLN A 1 195 ? 37.885 37.870 88.317 1.00 51.17 207 GLN A N 1
ATOM 1562 C CA . GLN A 1 195 ? 38.435 37.096 87.215 1.00 50.28 207 GLN A CA 1
ATOM 1563 C C . GLN A 1 195 ? 39.946 37.301 87.130 1.00 55.15 207 GLN A C 1
ATOM 1564 O O . GLN A 1 195 ? 40.478 38.285 87.653 1.00 54.86 207 GLN A O 1
ATOM 1570 N N . PRO A 1 196 ? 40.679 36.378 86.490 1.00 57.51 208 PRO A N 1
ATOM 1571 C CA . PRO A 1 196 ? 42.147 36.398 86.621 1.00 58.20 208 PRO A CA 1
ATOM 1572 C C . PRO A 1 196 ? 42.872 37.365 85.697 1.00 54.65 208 PRO A C 1
ATOM 1573 O O . PRO A 1 196 ? 44.032 37.697 85.978 1.00 58.86 208 PRO A O 1
ATOM 1577 N N . GLU A 1 197 ? 42.254 37.823 84.613 1.00 46.66 209 GLU A N 1
ATOM 1578 C CA . GLU A 1 197 ? 42.956 38.667 83.655 1.00 52.24 209 GLU A CA 1
ATOM 1579 C C . GLU A 1 197 ? 43.043 40.105 84.153 1.00 52.63 209 GLU A C 1
ATOM 1580 O O . GLU A 1 197 ? 42.065 40.669 84.652 1.00 48.19 209 GLU A O 1
ATOM 1586 N N . GLU A 1 198 ? 44.231 40.697 84.008 1.00 52.77 210 GLU A N 1
ATOM 1587 C CA . GLU A 1 198 ? 44.418 42.092 84.394 1.00 49.32 210 GLU A CA 1
ATOM 1588 C C . GLU A 1 198 ? 43.569 43.023 83.536 1.00 51.22 210 GLU A C 1
ATOM 1589 O O . GLU A 1 198 ? 42.913 43.934 84.056 1.00 53.04 210 GLU A O 1
ATOM 1595 N N . SER A 1 199 ? 43.569 42.813 82.218 1.00 48.36 211 SER A N 1
ATOM 1596 C CA . SER A 1 199 ? 42.783 43.606 81.276 1.00 49.45 211 SER A CA 1
ATOM 1597 C C . SER A 1 199 ? 41.909 42.641 80.483 1.00 47.80 211 SER A C 1
ATOM 1598 O O . SER A 1 199 ? 42.243 42.269 79.348 1.00 50.86 211 SER A O 1
ATOM 1601 N N . PRO A 1 200 ? 40.770 42.223 81.044 1.00 42.65 212 PRO A N 1
ATOM 1602 C CA . PRO A 1 200 ? 40.027 41.093 80.467 1.00 38.45 212 PRO A CA 1
ATOM 1603 C C . PRO A 1 200 ? 39.266 41.415 79.192 1.00 39.60 212 PRO A C 1
ATOM 1604 O O . PRO A 1 200 ? 38.639 40.509 78.632 1.00 41.11 212 PRO A O 1
ATOM 1608 N N . PHE A 1 201 ? 39.290 42.655 78.707 1.00 40.17 213 PHE A N 1
ATOM 1609 C CA . PHE A 1 201 ? 38.481 43.044 77.560 1.00 42.53 213 PHE A CA 1
ATOM 1610 C C . PHE A 1 201 ? 39.301 43.422 76.334 1.00 47.44 213 PHE A C 1
ATOM 1611 O O . PHE A 1 201 ? 38.715 43.697 75.281 1.00 50.35 213 PHE A O 1
ATOM 1619 N N . GLU A 1 202 ? 40.627 43.444 76.430 1.00 48.11 214 GLU A N 1
ATOM 1620 C CA . GLU A 1 202 ? 41.441 43.826 75.283 1.00 51.58 214 GLU A CA 1
ATOM 1621 C C . GLU A 1 202 ? 41.417 42.733 74.222 1.00 48.61 214 GLU A C 1
ATOM 1622 O O . GLU A 1 202 ? 41.451 41.539 74.533 1.00 44.01 214 GLU A O 1
ATOM 1628 N N . GLY A 1 203 ? 41.353 43.150 72.957 1.00 50.23 215 GLY A N 1
ATOM 1629 C CA . GLY A 1 203 ? 41.179 42.233 71.852 1.00 50.82 215 GLY A CA 1
ATOM 1630 C C . GLY A 1 203 ? 39.807 41.605 71.751 1.00 52.41 215 GLY A C 1
ATOM 1631 O O . GLY A 1 203 ? 39.525 40.934 70.751 1.00 52.88 215 GLY A O 1
ATOM 1632 N N . ILE A 1 204 ? 38.945 41.804 72.742 1.00 48.52 216 ILE A N 1
ATOM 1633 C CA . ILE A 1 204 ? 37.615 41.211 72.771 1.00 44.64 216 ILE A CA 1
ATOM 1634 C C . ILE A 1 204 ? 36.543 42.237 72.429 1.00 45.45 216 ILE A C 1
ATOM 1635 O O . ILE A 1 204 ? 35.647 41.970 71.627 1.00 41.30 216 ILE A O 1
ATOM 1640 N N . LEU A 1 205 ? 36.623 43.421 73.033 1.00 47.69 217 LEU A N 1
ATOM 1641 C CA . LEU A 1 205 ? 35.740 44.540 72.763 1.00 44.19 217 LEU A CA 1
ATOM 1642 C C . LEU A 1 205 ? 36.437 45.556 71.868 1.00 45.77 217 LEU A C 1
ATOM 1643 O O . LEU A 1 205 ? 37.667 45.665 71.884 1.00 49.00 217 LEU A O 1
ATOM 1648 N N . PRO A 1 206 ? 35.683 46.310 71.069 1.00 49.47 218 PRO A N 1
ATOM 1649 C CA . PRO A 1 206 ? 36.288 47.411 70.314 1.00 52.24 218 PRO A CA 1
ATOM 1650 C C . PRO A 1 206 ? 36.868 48.462 71.250 1.00 54.50 218 PRO A C 1
ATOM 1651 O O . PRO A 1 206 ? 36.475 48.586 72.412 1.00 53.53 218 PRO A O 1
ATOM 1655 N N . ALA A 1 207 ? 37.826 49.229 70.721 1.00 55.42 219 ALA A N 1
ATOM 1656 C CA . ALA A 1 207 ? 38.509 50.227 71.539 1.00 46.94 219 ALA A CA 1
ATOM 1657 C C . ALA A 1 207 ? 37.546 51.272 72.085 1.00 48.25 219 ALA A C 1
ATOM 1658 O O . ALA A 1 207 ? 37.725 51.750 73.210 1.00 48.58 219 ALA A O 1
ATOM 1660 N N . GLU A 1 208 ? 36.521 51.637 71.310 1.00 50.00 220 GLU A N 1
ATOM 1661 C CA . GLU A 1 208 ? 35.553 52.622 71.784 1.00 50.20 220 GLU A CA 1
ATOM 1662 C C . GLU A 1 208 ? 34.686 52.049 72.898 1.00 56.10 220 GLU A C 1
ATOM 1663 O O . GLU A 1 208 ? 34.319 52.765 73.837 1.00 56.92 220 GLU A O 1
ATOM 1665 N N . ASP A 1 209 ? 34.348 50.761 72.810 1.00 54.35 221 ASP A N 1
ATOM 1666 C CA . ASP A 1 209 ? 33.560 50.134 73.866 1.00 53.35 221 ASP A CA 1
ATOM 1667 C C . ASP A 1 209 ? 34.344 50.062 75.170 1.00 47.76 221 ASP A C 1
ATOM 1668 O O . ASP A 1 209 ? 33.769 50.200 76.256 1.00 43.55 221 ASP A O 1
ATOM 1673 N N . GLN A 1 210 ? 35.659 49.846 75.084 1.00 44.35 222 GLN A N 1
ATOM 1674 C CA . GLN A 1 210 ? 36.485 49.839 76.286 1.00 44.13 222 GLN A CA 1
ATOM 1675 C C . GLN A 1 210 ? 36.567 51.230 76.899 1.00 45.03 222 GLN A C 1
ATOM 1676 O O . GLN A 1 210 ? 36.548 51.378 78.127 1.00 40.91 222 GLN A O 1
ATOM 1682 N N . LYS A 1 211 ? 36.648 52.264 76.058 1.00 46.73 223 LYS A N 1
ATOM 1683 C CA . LYS A 1 211 ? 36.650 53.632 76.565 1.00 45.94 223 LYS A CA 1
ATOM 1684 C C . LYS A 1 211 ? 35.328 53.967 77.244 1.00 42.96 223 LYS A C 1
ATOM 1685 O O . LYS A 1 211 ? 35.307 54.625 78.290 1.00 41.19 223 LYS A O 1
ATOM 1687 N N . ILE A 1 212 ? 34.212 53.512 76.665 1.00 43.35 224 ILE A N 1
ATOM 1688 C CA . ILE A 1 212 ? 32.903 53.763 77.264 1.00 41.84 224 ILE A CA 1
ATOM 1689 C C . ILE A 1 212 ? 32.809 53.105 78.635 1.00 40.25 224 ILE A C 1
ATOM 1690 O O . ILE A 1 212 ? 32.219 53.662 79.571 1.00 36.86 224 ILE A O 1
ATOM 1695 N N . LEU A 1 213 ? 33.399 51.915 78.781 1.00 38.61 225 LEU A N 1
ATOM 1696 C CA . LEU A 1 213 ? 33.406 51.250 80.080 1.00 41.48 225 LEU A CA 1
ATOM 1697 C C . LEU A 1 213 ? 34.221 52.036 81.102 1.00 40.39 225 LEU A C 1
ATOM 1698 O O . LEU A 1 213 ? 33.819 52.150 82.266 1.00 35.75 225 LEU A O 1
ATOM 1703 N N . VAL A 1 214 ? 35.365 52.584 80.685 1.00 40.88 226 VAL A N 1
ATOM 1704 C CA . VAL A 1 214 ? 36.176 53.397 81.589 1.00 40.36 226 VAL A CA 1
ATOM 1705 C C . VAL A 1 214 ? 35.384 54.608 82.065 1.00 42.06 226 VAL A C 1
ATOM 1706 O O . VAL A 1 214 ? 35.325 54.902 83.265 1.00 36.94 226 VAL A O 1
ATOM 1710 N N . LYS A 1 215 ? 34.757 55.326 81.129 1.00 42.90 227 LYS A N 1
ATOM 1711 C CA . LYS A 1 215 ? 33.980 56.506 81.495 1.00 46.44 227 LYS A CA 1
ATOM 1712 C C . LYS A 1 215 ? 32.809 56.145 82.400 1.00 47.25 227 LYS A C 1
ATOM 1713 O O . LYS A 1 215 ? 32.461 56.916 83.302 1.00 45.26 227 LYS A O 1
ATOM 1719 N N . THR A 1 216 ? 32.198 54.977 82.183 1.00 42.75 228 THR A N 1
ATOM 1720 C CA . THR A 1 216 ? 31.090 54.547 83.029 1.00 40.26 228 THR A CA 1
ATOM 1721 C C . THR A 1 216 ? 31.534 54.373 84.477 1.00 42.33 228 THR A C 1
ATOM 1722 O O . THR A 1 216 ? 30.795 54.716 85.408 1.00 39.11 228 THR A O 1
ATOM 1726 N N . MET A 1 217 ? 32.743 53.843 84.688 1.00 38.88 229 MET A N 1
ATOM 1727 C CA . MET A 1 217 ? 33.245 53.670 86.048 1.00 35.22 229 MET A CA 1
ATOM 1728 C C . MET A 1 217 ? 33.569 55.013 86.693 1.00 34.81 229 MET A C 1
ATOM 1729 O O . MET A 1 217 ? 33.282 55.223 87.876 1.00 40.90 229 MET A O 1
ATOM 1734 N N . ILE A 1 218 ? 34.164 55.933 85.932 1.00 34.70 230 ILE A N 1
ATOM 1735 C CA . ILE A 1 218 ? 34.504 57.246 86.473 1.00 38.80 230 ILE A CA 1
ATOM 1736 C C . ILE A 1 218 ? 33.241 58.016 86.841 1.00 43.05 230 ILE A C 1
ATOM 1737 O O . ILE A 1 218 ? 33.122 58.551 87.950 1.00 45.10 230 ILE A O 1
ATOM 1742 N N . ASP A 1 219 ? 32.279 58.081 85.916 1.00 40.21 231 ASP A N 1
ATOM 1743 C CA . ASP A 1 219 ? 31.060 58.847 86.159 1.00 36.95 231 ASP A CA 1
ATOM 1744 C C . ASP A 1 219 ? 30.258 58.286 87.324 1.00 39.10 231 ASP A C 1
ATOM 1745 O O . ASP A 1 219 ? 29.503 59.023 87.968 1.00 40.14 231 ASP A O 1
ATOM 1750 N N . TYR A 1 220 ? 30.402 56.991 87.609 1.00 35.55 232 TYR A N 1
ATOM 1751 C CA . TYR A 1 220 ? 29.682 56.400 88.731 1.00 35.89 232 TYR A CA 1
ATOM 1752 C C . TYR A 1 220 ? 30.277 56.834 90.065 1.00 38.19 232 TYR A C 1
ATOM 1753 O O . TYR A 1 220 ? 29.540 57.119 91.017 1.00 35.05 232 TYR A O 1
ATOM 1762 N N . ALA A 1 221 ? 31.607 56.892 90.153 1.00 41.76 233 ALA A N 1
ATOM 1763 C CA . ALA A 1 221 ? 32.263 57.195 91.419 1.00 41.77 233 ALA A CA 1
ATOM 1764 C C . ALA A 1 221 ? 32.358 58.693 91.682 1.00 42.29 233 ALA A C 1
ATOM 1765 O O . ALA A 1 221 ? 32.400 59.108 92.845 1.00 45.44 233 ALA A O 1
ATOM 1767 N N . MET A 1 222 ? 32.383 59.506 90.626 1.00 42.33 234 MET A N 1
ATOM 1768 C CA . MET A 1 222 ? 32.618 60.939 90.790 1.00 40.03 234 MET A CA 1
ATOM 1769 C C . MET A 1 222 ? 31.622 61.641 91.713 1.00 43.17 234 MET A C 1
ATOM 1770 O O . MET A 1 222 ? 32.069 62.465 92.529 1.00 42.98 234 MET A O 1
ATOM 1775 N N . PRO A 1 223 ? 30.307 61.393 91.649 1.00 45.13 235 PRO A N 1
ATOM 1776 C CA . PRO A 1 223 ? 29.387 62.138 92.530 1.00 46.01 235 PRO A CA 1
ATOM 1777 C C . PRO A 1 223 ? 29.590 61.869 94.014 1.00 45.34 235 PRO A C 1
ATOM 1778 O O . PRO A 1 223 ? 29.140 62.677 94.838 1.00 41.86 235 PRO A O 1
ATOM 1782 N N . LYS A 1 224 ? 30.243 60.765 94.382 1.00 43.31 236 LYS A N 1
ATOM 1783 C CA . LYS A 1 224 ? 30.461 60.450 95.789 1.00 43.95 236 LYS A CA 1
ATOM 1784 C C . LYS A 1 224 ? 31.546 61.307 96.428 1.00 42.21 236 LYS A C 1
ATOM 1785 O O . LYS A 1 224 ? 31.535 61.482 97.651 1.00 44.03 236 LYS A O 1
ATOM 1791 N N . LEU A 1 225 ? 32.473 61.843 95.636 1.00 40.15 237 LEU A N 1
ATOM 1792 C CA . LEU A 1 225 ? 33.661 62.478 96.193 1.00 40.35 237 LEU A CA 1
ATOM 1793 C C . LEU A 1 225 ? 33.330 63.843 96.784 1.00 39.72 237 LEU A C 1
ATOM 1794 O O . LEU A 1 225 ? 32.534 64.605 96.229 1.00 45.53 237 LEU A O 1
ATOM 1799 N N . SER A 1 226 ? 33.962 64.153 97.916 1.00 36.88 238 SER A N 1
ATOM 1800 C CA . SER A 1 226 ? 33.602 65.311 98.724 1.00 36.90 238 SER A CA 1
ATOM 1801 C C . SER A 1 226 ? 34.647 66.419 98.696 1.00 34.62 238 SER A C 1
ATOM 1802 O O . SER A 1 226 ? 34.530 67.380 99.463 1.00 34.53 238 SER A O 1
ATOM 1805 N N . SER A 1 227 ? 35.662 66.316 97.840 1.00 31.98 239 SER A N 1
ATOM 1806 C CA . SER A 1 227 ? 36.651 67.378 97.723 1.00 36.85 239 SER A CA 1
ATOM 1807 C C . SER A 1 227 ? 37.164 67.433 96.293 1.00 36.94 239 SER A C 1
ATOM 1808 O O . SER A 1 227 ? 37.094 66.452 95.548 1.00 41.19 239 SER A O 1
ATOM 1811 N N . LYS A 1 228 ? 37.688 68.604 95.920 1.00 37.62 240 LYS A N 1
ATOM 1812 C CA . LYS A 1 228 ? 38.280 68.763 94.596 1.00 41.89 240 LYS A CA 1
ATOM 1813 C C . LYS A 1 228 ? 39.518 67.889 94.440 1.00 44.50 240 LYS A C 1
ATOM 1814 O O . LYS A 1 228 ? 39.767 67.340 93.360 1.00 42.88 240 LYS A O 1
ATOM 1820 N N . VAL A 1 229 ? 40.304 67.746 95.511 1.00 44.30 241 VAL A N 1
ATOM 1821 C CA . VAL A 1 229 ? 41.521 66.939 95.453 1.00 46.78 241 VAL A CA 1
ATOM 1822 C C . VAL A 1 229 ? 41.193 65.503 95.058 1.00 46.97 241 VAL A C 1
ATOM 1823 O O . VAL A 1 229 ? 41.840 64.917 94.181 1.00 47.86 241 VAL A O 1
ATOM 1827 N N . LEU A 1 230 ? 40.178 64.916 95.695 1.00 41.71 242 LEU A N 1
ATOM 1828 C CA . LEU A 1 230 ? 39.789 63.555 95.340 1.00 39.30 242 LEU A CA 1
ATOM 1829 C C . LEU A 1 230 ? 39.113 63.504 93.975 1.00 37.09 242 LEU A C 1
ATOM 1830 O O . LEU A 1 230 ? 39.282 62.523 93.242 1.00 32.87 242 LEU A O 1
ATOM 1835 N N . GLN A 1 231 ? 38.350 64.542 93.617 1.00 36.58 243 GLN A N 1
ATOM 1836 C CA . GLN A 1 231 ? 37.802 64.623 92.266 1.00 39.84 243 GLN A CA 1
ATOM 1837 C C . GLN A 1 231 ? 38.912 64.633 91.222 1.00 39.67 243 GLN A C 1
ATOM 1838 O O . GLN A 1 231 ? 38.808 63.960 90.190 1.00 41.15 243 GLN A O 1
ATOM 1844 N N . ASP A 1 232 ? 39.984 65.390 91.477 1.00 39.45 244 ASP A N 1
ATOM 1845 C CA . ASP A 1 232 ? 41.089 65.463 90.527 1.00 41.55 244 ASP A CA 1
ATOM 1846 C C . ASP A 1 232 ? 41.821 64.131 90.420 1.00 42.12 244 ASP A C 1
ATOM 1847 O O . ASP A 1 232 ? 42.218 63.724 89.322 1.00 44.59 244 ASP A O 1
ATOM 1852 N N . LYS A 1 233 ? 42.017 63.441 91.549 1.00 42.48 245 LYS A N 1
ATOM 1853 C CA . LYS A 1 233 ? 42.646 62.124 91.503 1.00 45.16 245 LYS A CA 1
ATOM 1854 C C . LYS A 1 233 ? 41.833 61.156 90.653 1.00 45.12 245 LYS A C 1
ATOM 1855 O O . LYS A 1 233 ? 42.398 60.334 89.922 1.00 48.23 245 LYS A O 1
ATOM 1861 N N . LEU A 1 234 ? 40.504 61.241 90.732 1.00 41.94 246 LEU A N 1
ATOM 1862 C CA . LEU A 1 234 ? 39.665 60.345 89.944 1.00 42.45 246 LEU A CA 1
ATOM 1863 C C . LEU A 1 234 ? 39.714 60.703 88.465 1.00 45.55 246 LEU A C 1
ATOM 1864 O O . LEU A 1 234 ? 39.783 59.814 87.608 1.00 49.78 246 LEU A O 1
ATOM 1869 N N . SER A 1 235 ? 39.680 62.000 88.146 1.00 45.34 247 SER A N 1
ATOM 1870 C CA . SER A 1 235 ? 39.775 62.420 86.752 1.00 48.92 247 SER A CA 1
ATOM 1871 C C . SER A 1 235 ? 41.122 62.048 86.147 1.00 49.89 247 SER A C 1
ATOM 1872 O O . SER A 1 235 ? 41.213 61.805 84.938 1.00 49.27 247 SER A O 1
ATOM 1875 N N . ALA A 1 236 ? 42.176 61.997 86.966 1.00 49.27 248 ALA A N 1
ATOM 1876 C CA . ALA A 1 236 ? 43.478 61.569 86.470 1.00 47.94 248 ALA A CA 1
ATOM 1877 C C . ALA A 1 236 ? 43.447 60.125 85.988 1.00 50.89 248 ALA A C 1
ATOM 1878 O O . ALA A 1 236 ? 44.235 59.745 85.114 1.00 52.95 248 ALA A O 1
ATOM 1880 N N . LEU A 1 237 ? 42.546 59.309 86.537 1.00 51.32 249 LEU A N 1
ATOM 1881 C CA . LEU A 1 237 ? 42.426 57.920 86.113 1.00 51.17 249 LEU A CA 1
ATOM 1882 C C . LEU A 1 237 ? 41.669 57.766 84.801 1.00 56.59 249 LEU A C 1
ATOM 1883 O O . LEU A 1 237 ? 41.841 56.749 84.120 1.00 60.22 249 LEU A O 1
ATOM 1888 N N . SER A 1 238 ? 40.844 58.747 84.429 1.00 58.79 250 SER A N 1
ATOM 1889 C CA . SER A 1 238 ? 40.050 58.661 83.207 1.00 59.42 250 SER A CA 1
ATOM 1890 C C . SER A 1 238 ? 40.894 58.693 81.941 1.00 61.13 250 SER A C 1
ATOM 1891 O O . SER A 1 238 ? 40.338 58.535 80.848 1.00 62.28 250 SER A O 1
ATOM 1894 N N . SER A 1 239 ? 42.208 58.895 82.053 1.00 62.58 251 SER A N 1
ATOM 1895 C CA . SER A 1 239 ? 43.070 58.865 80.879 1.00 67.73 251 SER A CA 1
ATOM 1896 C C . SER A 1 239 ? 43.279 57.452 80.351 1.00 67.64 251 SER A C 1
ATOM 1897 O O . SER A 1 239 ? 43.716 57.290 79.207 1.00 66.84 251 SER A O 1
ATOM 1900 N N . SER A 1 240 ? 42.981 56.431 81.154 1.00 62.90 252 SER A N 1
ATOM 1901 C CA . SER A 1 240 ? 43.155 55.054 80.712 1.00 60.95 252 SER A CA 1
ATOM 1902 C C . SER A 1 240 ? 42.118 54.698 79.653 1.00 58.15 252 SER A C 1
ATOM 1903 O O . SER A 1 240 ? 40.920 54.937 79.834 1.00 57.12 252 SER A O 1
ATOM 1906 N N . ASP A 1 241 ? 42.581 54.125 78.546 1.00 56.15 253 ASP A N 1
ATOM 1907 C CA . ASP A 1 241 ? 41.698 53.694 77.471 1.00 59.11 253 ASP A CA 1
ATOM 1908 C C . ASP A 1 241 ? 41.187 52.273 77.660 1.00 57.07 253 ASP A C 1
ATOM 1909 O O . ASP A 1 241 ? 40.364 51.817 76.859 1.00 60.69 253 ASP A O 1
ATOM 1914 N N . VAL A 1 242 ? 41.649 51.567 78.691 1.00 49.55 254 VAL A N 1
ATOM 1915 C CA . VAL A 1 242 ? 41.290 50.174 78.923 1.00 48.36 254 VAL A CA 1
ATOM 1916 C C . VAL A 1 242 ? 40.819 50.013 80.362 1.00 48.28 254 VAL A C 1
ATOM 1917 O O . VAL A 1 242 ? 41.350 50.655 81.276 1.00 48.60 254 VAL A O 1
ATOM 1921 N N . LEU A 1 243 ? 39.817 49.158 80.561 1.00 43.53 255 LEU A N 1
ATOM 1922 C CA . LEU A 1 243 ? 39.285 48.878 81.891 1.00 43.48 255 LEU A CA 1
ATOM 1923 C C . LEU A 1 243 ? 40.088 47.730 82.493 1.00 48.79 255 LEU A C 1
ATOM 1924 O O . LEU A 1 243 ? 39.961 46.579 82.062 1.00 50.92 255 LEU A O 1
ATOM 1929 N N . THR A 1 244 ? 40.909 48.043 83.489 1.00 48.11 256 THR A N 1
ATOM 1930 C CA . THR A 1 244 ? 41.784 47.054 84.105 1.00 49.26 256 THR A CA 1
ATOM 1931 C C . THR A 1 244 ? 41.429 46.835 85.569 1.00 48.70 256 THR A C 1
ATOM 1932 O O . THR A 1 244 ? 40.672 47.610 86.152 1.00 53.78 256 THR A O 1
ATOM 1946 N N . THR A 1 246 ? 43.576 47.119 87.904 1.00 47.50 258 THR A N 1
ATOM 1947 C CA . THR A 1 246 ? 44.302 48.187 88.581 1.00 47.77 258 THR A CA 1
ATOM 1948 C C . THR A 1 246 ? 43.477 49.471 88.630 1.00 45.01 258 THR A C 1
ATOM 1949 O O . THR A 1 246 ? 43.422 50.144 89.662 1.00 41.48 258 THR A O 1
ATOM 1953 N N . LEU A 1 247 ? 42.834 49.802 87.506 1.00 44.74 259 LEU A N 1
ATOM 1954 C CA . LEU A 1 247 ? 41.989 50.992 87.459 1.00 41.51 259 LEU A CA 1
ATOM 1955 C C . LEU A 1 247 ? 40.864 50.911 88.482 1.00 42.59 259 LEU A C 1
ATOM 1956 O O . LEU A 1 247 ? 40.592 51.884 89.197 1.00 41.90 259 LEU A O 1
ATOM 1961 N N . LEU A 1 248 ? 40.206 49.753 88.576 1.00 40.02 260 LEU A N 1
ATOM 1962 C CA . LEU A 1 248 ? 39.113 49.598 89.530 1.00 42.94 260 LEU A CA 1
ATOM 1963 C C . LEU A 1 248 ? 39.608 49.727 90.967 1.00 42.52 260 LEU A C 1
ATOM 1964 O O . LEU A 1 248 ? 38.948 50.355 91.803 1.00 42.45 260 LEU A O 1
ATOM 1969 N N . ASP A 1 249 ? 40.771 49.145 91.273 1.00 42.07 261 ASP A N 1
ATOM 1970 C CA . ASP A 1 249 ? 41.328 49.274 92.617 1.00 47.26 261 ASP A CA 1
ATOM 1971 C C . ASP A 1 249 ? 41.726 50.714 92.918 1.00 45.48 261 ASP A C 1
ATOM 1972 O O . ASP A 1 249 ? 41.557 51.187 94.049 1.00 42.48 261 ASP A O 1
ATOM 1977 N N . SER A 1 250 ? 42.256 51.430 91.922 1.00 42.82 262 SER A N 1
ATOM 1978 C CA . SER A 1 250 ? 42.623 52.826 92.137 1.00 42.93 262 SER A CA 1
ATOM 1979 C C . SER A 1 250 ? 41.399 53.690 92.405 1.00 43.37 262 SER A C 1
ATOM 1980 O O . SER A 1 250 ? 41.473 54.641 93.193 1.00 47.74 262 SER A O 1
ATOM 1983 N N . ILE A 1 251 ? 40.268 53.372 91.773 1.00 37.43 263 ILE A N 1
ATOM 1984 C CA . ILE A 1 251 ? 39.031 54.090 92.063 1.00 39.93 263 ILE A CA 1
ATOM 1985 C C . ILE A 1 251 ? 38.543 53.764 93.470 1.00 39.62 263 ILE A C 1
ATOM 1986 O O . ILE A 1 251 ? 38.088 54.649 94.205 1.00 34.73 263 ILE A O 1
ATOM 1991 N N . ASP A 1 252 ? 38.635 52.492 93.872 1.00 38.39 264 ASP A N 1
ATOM 1992 C CA . ASP A 1 252 ? 38.192 52.109 95.209 1.00 42.04 264 ASP A CA 1
ATOM 1993 C C . ASP A 1 252 ? 39.038 52.759 96.294 1.00 43.19 264 ASP A C 1
ATOM 1994 O O . ASP A 1 252 ? 38.515 53.090 97.364 1.00 44.13 264 ASP A O 1
ATOM 1999 N N . ARG A 1 253 ? 40.338 52.950 96.046 1.00 45.20 265 ARG A N 1
ATOM 2000 C CA . ARG A 1 253 ? 41.171 53.641 97.026 1.00 47.18 265 ARG A CA 1
ATOM 2001 C C . ARG A 1 253 ? 40.740 55.093 97.185 1.00 44.25 265 ARG A C 1
ATOM 2002 O O . ARG A 1 253 ? 40.738 55.626 98.301 1.00 47.30 265 ARG A O 1
ATOM 2010 N N . ILE A 1 254 ? 40.368 55.746 96.082 1.00 36.78 266 ILE A N 1
ATOM 2011 C CA . ILE A 1 254 ? 39.884 57.121 96.163 1.00 37.58 266 ILE A CA 1
ATOM 2012 C C . ILE A 1 254 ? 38.549 57.175 96.896 1.00 38.04 266 ILE A C 1
ATOM 2013 O O . ILE A 1 254 ? 38.316 58.065 97.723 1.00 37.01 266 ILE A O 1
ATOM 2018 N N . VAL A 1 255 ? 37.656 56.224 96.611 1.00 36.51 267 VAL A N 1
ATOM 2019 C CA . VAL A 1 255 ? 36.387 56.157 97.330 1.00 39.67 267 VAL A CA 1
ATOM 2020 C C . VAL A 1 255 ? 36.630 55.898 98.811 1.00 45.76 267 VAL A C 1
ATOM 2021 O O . VAL A 1 255 ? 35.926 56.435 99.676 1.00 44.53 267 VAL A O 1
ATOM 2025 N N . LYS A 1 256 ? 37.636 55.078 99.130 1.00 46.54 268 LYS A N 1
ATOM 2026 C CA . LYS A 1 256 ? 37.955 54.808 100.528 1.00 43.79 268 LYS A CA 1
ATOM 2027 C C . LYS A 1 256 ? 38.493 56.054 101.223 1.00 43.77 268 LYS A C 1
ATOM 2028 O O . LYS A 1 256 ? 38.113 56.345 102.363 1.00 45.18 268 LYS A O 1
ATOM 2030 N N . GLU A 1 257 ? 39.378 56.801 100.553 1.00 39.42 269 GLU A N 1
ATOM 2031 C CA . GLU A 1 257 ? 39.861 58.058 101.117 1.00 41.28 269 GLU A CA 1
ATOM 2032 C C . GLU A 1 257 ? 38.721 59.035 101.370 1.00 44.94 269 GLU A C 1
ATOM 2033 O O . GLU A 1 257 ? 38.782 59.829 102.316 1.00 48.57 269 GLU A O 1
ATOM 2039 N N . ASN A 1 258 ? 37.676 58.993 100.539 1.00 45.93 270 ASN A N 1
ATOM 2040 C CA . ASN A 1 258 ? 36.554 59.909 100.699 1.00 46.87 270 ASN A CA 1
ATOM 2041 C C . ASN A 1 258 ? 35.814 59.688 102.011 1.00 49.07 270 ASN A C 1
ATOM 2042 O O . ASN A 1 258 ? 35.169 60.616 102.511 1.00 45.44 270 ASN A O 1
ATOM 2047 N N . GLU A 1 259 ? 35.895 58.482 102.580 1.00 52.45 271 GLU 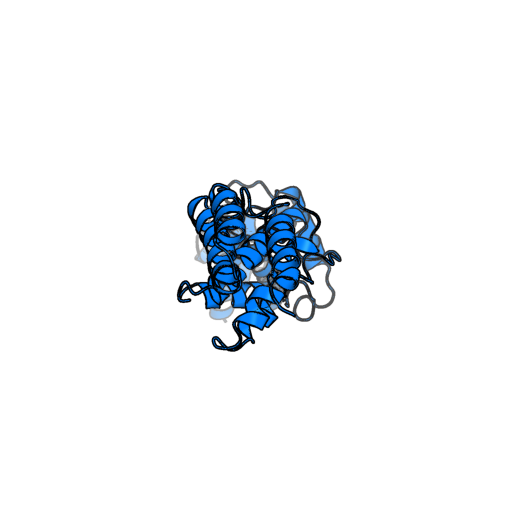A N 1
ATOM 2048 C CA . GLU A 1 259 ? 35.222 58.211 103.845 1.00 62.53 271 GLU A CA 1
ATOM 2049 C C . GLU A 1 259 ? 35.825 59.018 104.988 1.00 63.40 271 GLU A C 1
ATOM 2050 O O . GLU A 1 259 ? 35.131 59.314 105.968 1.00 65.08 271 GLU A O 1
ATOM 2056 N N . LYS A 1 260 ? 37.105 59.386 104.881 1.00 65.71 272 LYS A N 1
ATOM 2057 C CA . LYS A 1 260 ? 37.720 60.244 105.886 1.00 67.14 272 LYS A CA 1
ATOM 2058 C C . LYS A 1 260 ? 37.113 61.641 105.891 1.00 67.63 272 LYS A C 1
ATOM 2059 O O . LYS A 1 260 ? 37.193 62.338 106.908 1.00 68.41 272 LYS A O 1
ATOM 2061 N N . LEU A 1 261 ? 36.516 62.068 104.783 1.00 65.45 273 LEU A N 1
ATOM 2062 C CA . LEU A 1 261 ? 35.811 63.339 104.722 1.00 64.48 273 LEU A CA 1
ATOM 2063 C C . LEU A 1 261 ? 34.339 63.210 105.090 1.00 62.89 273 LEU A C 1
ATOM 2064 O O . LEU A 1 261 ? 33.585 64.177 104.937 1.00 62.13 273 LEU A O 1
ATOM 2069 N N . ASN A 1 262 ? 33.909 62.037 105.557 1.00 59.19 274 ASN A N 1
ATOM 2070 C CA . ASN A 1 262 ? 32.507 61.793 105.903 1.00 60.48 274 ASN A CA 1
ATOM 2071 C C . ASN A 1 262 ? 32.470 61.018 107.219 1.00 64.27 274 ASN A C 1
ATOM 2072 O O . ASN A 1 262 ? 32.560 59.787 107.227 1.00 65.86 274 ASN A O 1
ATOM 2077 N N . ALA A 1 263 ? 32.337 61.753 108.322 1.00 70.46 275 ALA A N 1
ATOM 2078 C CA . ALA A 1 263 ? 32.215 61.178 109.663 1.00 72.11 275 ALA A CA 1
ATOM 2079 C C . ALA A 1 263 ? 33.375 60.246 109.998 1.00 77.28 275 ALA A C 1
ATOM 2080 O O . ALA A 1 263 ? 33.216 59.296 110.765 1.00 84.82 275 ALA A O 1
#

Secondary structure (DSSP, 8-state):
-HHHHHHHH--HHHHHHHHHH-TT---HHHHHHTHHHHHHHHS---HHHHHHHHHTTSS---HHHHHHHHHHHHHHHHHHHHHTTS---HHHHHHHHHHHHT-S-GGGSTTT--HHHHHHHHHHHT----HHHHHHHHHHHHHHHHHHHH-SSS--HHHHHH--HHHHHHS-TT-HHHHHHH--HHHHSS-SSTTTTTS-HHHHHHHHHHHHHHHGGG--SHHHHHHHHHHTT-SS---HHHHHHHHHHHHGGG--

B-factor: mean 45.82, std 12.25, range [21.94, 92.69]

Organism: Legionella pneumophila subsp. pneumophila (strain Philadelphia 1 / ATCC 33152 / DSM 7513) (NCBI:txid272624)

Foldseek 3Di:
DLVLLLLVLCLVLLLVLVCLVCVPCPQVPLCVVCVLSNVCVVDPDDSVRSSVCLVVVVGDRPNVVVVVVSVLSVLLSLLQVLLPVAAADNVVSNVLSVVCVPDPDNCPDQLNCNVLLVVLVVCLPPDDPDLLSLLLVQLSLLLSNVCSYPNRHDDDPSNVLSSLNVVSVVDDPPPVVVSVVSSCNQVPDDDQQSRPPRDDLVSQLVNLVVLLVVLQVLADDVVLNVQSVVLSVDSTPGVSNVSSVVSSVVRVVVPD

Solvent-accessible surface area: 13890 Å² total